Protein AF-A0A1G0YID6-F1 (afdb_monomer)

Radius of gyration: 29.6 Å; Cα contacts (8 Å, |Δi|>4): 362; chains: 1; bounding box: 101×57×77 Å

Mean predicted aligned error: 15.48 Å

Sequence (323 aa):
MRYVKKMLSDDSAQALVEFALVIPFLLLLLFALIQSLLIAQAAQLGNYAAYAAARVYAVRSGVAGLDGDAEEYAKKAAALVYAPVSKLMLNEAAALPGGVDGLLSGGFPDFVDNAAEIGEGFLTAYYIRLSSAGGGDFRVSRSGSPEQVKVELDFAYPIFLPGLAEAWSLVAGERNMKTHLQDMNVASDSAAADLASPYPYVIVKSKCTMGYEPWSGTPRQGKTVSSDAATDPSLAQHIQDIEAAKQALDAAVAAEKAAYDQWVIAQNNLAAAQAAYDADPSPANLAALNAAKDAEEAAHNNYLAKKAEREQREEEYEDLIGM

Structure (mmCIF, N/CA/C/O backbone):
data_AF-A0A1G0YID6-F1
#
_entry.id   AF-A0A1G0YID6-F1
#
loop_
_atom_site.group_PDB
_atom_site.id
_atom_site.type_symbol
_atom_site.label_atom_id
_atom_site.label_alt_id
_atom_site.label_comp_id
_atom_site.label_asym_id
_atom_site.label_entity_id
_atom_site.label_seq_id
_atom_site.pdbx_PDB_ins_code
_atom_site.Cartn_x
_atom_site.Cartn_y
_atom_site.Cartn_z
_atom_site.occupancy
_atom_site.B_iso_or_equiv
_atom_site.auth_seq_id
_atom_site.auth_comp_id
_atom_site.auth_asym_id
_atom_site.auth_atom_id
_atom_site.pdbx_PDB_model_num
ATOM 1 N N . MET A 1 1 ? 59.415 38.383 3.659 1.00 54.28 1 MET A N 1
ATOM 2 C CA . MET A 1 1 ? 58.644 37.336 2.941 1.00 54.28 1 MET A CA 1
ATOM 3 C C . MET A 1 1 ? 58.558 35.969 3.638 1.00 54.28 1 MET A C 1
ATOM 5 O O . MET A 1 1 ? 57.591 35.274 3.373 1.00 54.28 1 MET A O 1
ATOM 9 N N . ARG A 1 2 ? 59.473 35.553 4.538 1.00 54.50 2 ARG A N 1
ATOM 10 C CA . ARG A 1 2 ? 59.349 34.245 5.237 1.00 54.50 2 ARG A CA 1
ATOM 11 C C . ARG A 1 2 ? 58.255 34.181 6.319 1.00 54.50 2 ARG A C 1
ATOM 13 O O . ARG A 1 2 ? 57.673 33.123 6.499 1.00 54.50 2 ARG A O 1
ATOM 20 N N . TYR A 1 3 ? 57.930 35.293 6.982 1.00 51.62 3 TYR A N 1
ATOM 21 C CA . TYR A 1 3 ? 56.894 35.326 8.030 1.00 51.62 3 TYR A CA 1
ATOM 22 C C . TYR A 1 3 ? 55.459 35.189 7.491 1.00 51.62 3 TYR A C 1
ATOM 24 O O . TYR A 1 3 ? 54.650 34.489 8.086 1.00 51.62 3 TYR A O 1
ATOM 32 N N . VAL A 1 4 ? 55.170 35.755 6.314 1.00 54.41 4 VAL A N 1
ATOM 33 C CA . VAL A 1 4 ? 53.837 35.681 5.681 1.00 54.41 4 VAL A CA 1
ATOM 34 C C . VAL A 1 4 ? 53.473 34.244 5.282 1.00 54.41 4 VAL A C 1
ATOM 36 O O . VAL A 1 4 ? 52.326 33.838 5.404 1.00 54.41 4 VAL A O 1
ATOM 39 N N . LYS A 1 5 ? 54.460 33.433 4.874 1.00 54.03 5 LYS A N 1
ATOM 40 C CA . LYS A 1 5 ? 54.233 32.039 4.460 1.00 54.03 5 LYS A CA 1
ATOM 41 C C . LYS A 1 5 ? 53.912 31.097 5.631 1.00 54.03 5 LYS A C 1
ATOM 43 O O . LYS A 1 5 ? 53.312 30.059 5.399 1.00 54.03 5 LYS A O 1
ATOM 48 N N . LYS A 1 6 ? 54.317 31.455 6.859 1.00 56.62 6 LYS A N 1
ATOM 49 C CA . LYS A 1 6 ? 54.042 30.676 8.077 1.00 56.62 6 LYS A CA 1
ATOM 50 C C . LYS A 1 6 ? 52.672 31.021 8.676 1.00 56.62 6 LYS A C 1
ATOM 52 O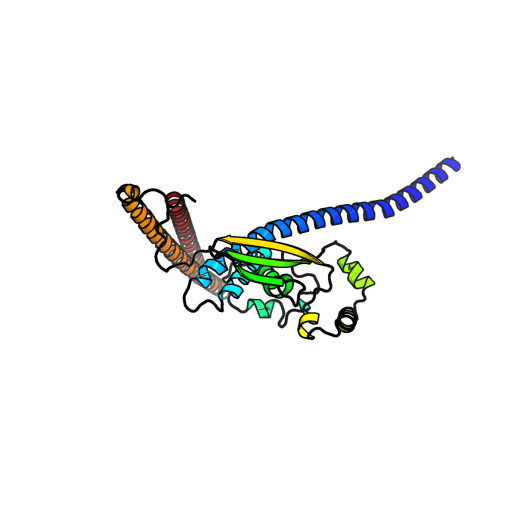 O . LYS A 1 6 ? 51.949 30.120 9.062 1.00 56.62 6 LYS A O 1
ATOM 57 N N . MET A 1 7 ? 52.272 32.297 8.643 1.00 50.62 7 MET A N 1
ATOM 58 C CA . MET A 1 7 ? 50.905 32.697 9.020 1.00 50.62 7 MET A CA 1
ATOM 59 C C . MET A 1 7 ? 49.848 32.066 8.102 1.00 50.62 7 MET A C 1
ATOM 61 O O . MET A 1 7 ? 48.881 31.499 8.588 1.00 50.62 7 MET A O 1
ATOM 65 N N . LEU A 1 8 ? 50.088 32.047 6.785 1.00 55.31 8 LEU A N 1
ATOM 66 C CA . LEU A 1 8 ? 49.172 31.403 5.834 1.00 55.31 8 LEU A CA 1
ATOM 67 C C . LEU A 1 8 ? 49.055 29.875 6.014 1.00 55.31 8 LEU A C 1
ATOM 69 O O . LEU A 1 8 ? 48.045 29.309 5.607 1.00 55.31 8 LEU A O 1
ATOM 73 N N . SER A 1 9 ? 50.059 29.191 6.587 1.00 61.84 9 SER A N 1
ATOM 74 C CA . SER A 1 9 ? 49.954 27.746 6.849 1.00 61.84 9 SER A CA 1
ATOM 75 C C . SER A 1 9 ? 49.156 27.434 8.111 1.00 61.84 9 SER A C 1
ATOM 77 O O . SER A 1 9 ? 48.428 26.443 8.126 1.00 61.84 9 SER A O 1
ATOM 79 N N . ASP A 1 10 ? 49.257 28.273 9.142 1.00 68.38 10 ASP A N 1
ATOM 80 C CA . ASP A 1 10 ? 48.575 28.041 10.420 1.00 68.38 10 ASP A CA 1
ATOM 81 C C . ASP A 1 10 ? 47.058 28.285 10.296 1.00 68.38 10 ASP A C 1
ATOM 83 O O . ASP A 1 10 ? 46.269 27.458 10.759 1.00 68.38 10 ASP A O 1
ATOM 87 N N . ASP A 1 11 ? 46.643 29.312 9.541 1.00 73.56 11 ASP A N 1
ATOM 88 C CA . ASP 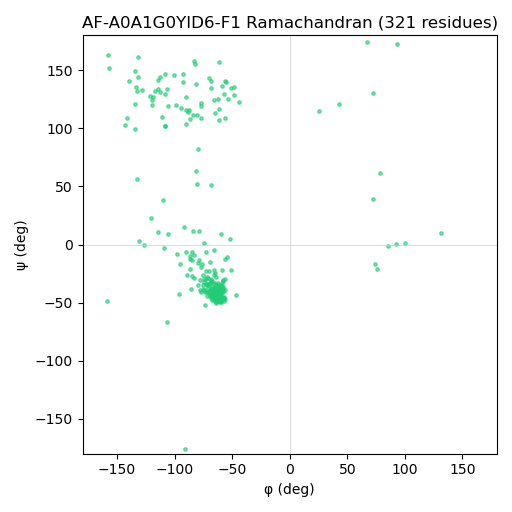A 1 11 ? 45.223 29.581 9.253 1.00 73.56 11 ASP A CA 1
ATOM 89 C C . ASP A 1 11 ? 44.563 28.425 8.480 1.00 73.56 11 ASP A C 1
ATOM 91 O O . ASP A 1 11 ? 43.403 28.082 8.712 1.00 73.56 11 ASP A O 1
ATOM 95 N N . SER A 1 12 ? 45.314 27.765 7.589 1.00 75.81 12 SER A N 1
ATOM 96 C CA . SER A 1 12 ? 44.805 26.622 6.821 1.00 75.81 12 SER A CA 1
ATOM 97 C C . SER A 1 12 ? 44.597 25.366 7.675 1.00 75.81 12 SER A C 1
ATOM 99 O O . SER A 1 12 ? 43.650 24.615 7.443 1.00 75.81 12 SER A O 1
ATOM 101 N N . ALA A 1 13 ? 45.444 25.150 8.689 1.00 79.19 13 ALA A N 1
ATOM 102 C CA . ALA A 1 13 ? 45.321 24.013 9.597 1.00 79.19 13 ALA A CA 1
ATOM 103 C C . ALA A 1 13 ? 44.149 24.200 10.569 1.00 79.19 13 ALA A C 1
ATOM 105 O O . ALA A 1 13 ? 43.384 23.263 10.794 1.00 79.19 13 ALA A O 1
ATOM 106 N N . GLN A 1 14 ? 43.967 25.417 11.093 1.00 87.31 14 GLN A N 1
ATOM 107 C CA . GLN A 1 14 ? 42.820 25.744 11.936 1.00 87.31 14 GLN A CA 1
ATOM 108 C C . GLN A 1 14 ? 41.502 25.629 11.158 1.00 87.31 14 GLN A C 1
ATOM 110 O O . GLN A 1 14 ? 40.582 24.966 11.633 1.00 87.31 14 GLN A O 1
ATOM 115 N N . ALA A 1 15 ? 41.433 26.181 9.941 1.00 84.62 15 ALA A N 1
ATOM 116 C CA . ALA A 1 15 ? 40.240 26.079 9.099 1.00 84.62 15 ALA A CA 1
ATOM 117 C C . ALA A 1 15 ? 39.867 24.619 8.787 1.00 84.62 15 ALA A C 1
ATOM 119 O O . ALA A 1 15 ? 38.687 24.275 8.751 1.00 84.62 15 ALA A O 1
ATOM 120 N N . LEU A 1 16 ? 40.860 23.740 8.608 1.00 86.44 16 LEU A N 1
ATOM 121 C CA . LEU A 1 16 ? 40.623 22.317 8.368 1.00 86.44 16 LEU A CA 1
ATOM 122 C C . LEU A 1 16 ? 40.077 21.597 9.610 1.00 86.44 16 LEU A C 1
ATOM 124 O O . LEU A 1 16 ? 39.184 20.763 9.481 1.00 86.44 16 LEU A O 1
ATOM 128 N N . VAL A 1 17 ? 40.565 21.936 10.807 1.00 86.19 17 VAL A N 1
ATOM 129 C CA . VAL A 1 17 ? 40.044 21.385 12.072 1.00 86.19 17 VAL A CA 1
ATOM 130 C C . VAL A 1 17 ? 38.627 21.887 12.351 1.00 86.19 17 VAL A C 1
ATOM 132 O O . VAL A 1 17 ? 37.760 21.093 12.713 1.00 86.19 17 VAL A O 1
ATOM 135 N N . GLU A 1 18 ? 38.364 23.178 12.139 1.00 86.38 18 GLU A N 1
ATOM 136 C CA . GLU A 1 18 ? 37.021 23.750 12.274 1.00 86.38 18 GLU A CA 1
ATOM 137 C C . GLU A 1 18 ? 36.045 23.088 11.299 1.00 86.38 18 GLU A C 1
ATOM 139 O O . GLU A 1 18 ? 34.984 22.632 11.713 1.00 86.38 18 GLU A O 1
ATOM 144 N N . PHE A 1 19 ? 36.425 22.928 10.031 1.00 88.69 19 PHE A N 1
ATOM 145 C CA . PHE A 1 19 ? 35.612 22.222 9.041 1.00 88.69 19 PHE A CA 1
ATOM 146 C C . PHE A 1 19 ? 35.348 20.764 9.447 1.00 88.69 19 PHE A C 1
ATOM 148 O O . PHE A 1 19 ? 34.206 20.303 9.384 1.00 8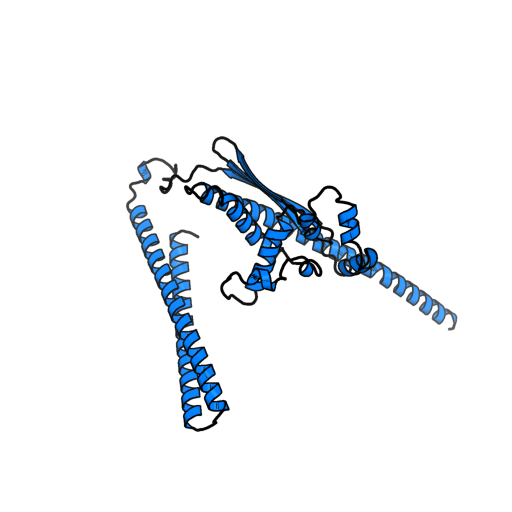8.69 19 PHE A O 1
ATOM 155 N N . ALA A 1 20 ? 36.381 20.056 9.918 1.00 88.75 20 ALA A N 1
ATOM 156 C CA . ALA A 1 20 ? 36.287 18.658 10.331 1.00 88.75 20 ALA A CA 1
ATOM 157 C C . ALA A 1 20 ? 35.391 18.437 11.562 1.00 88.75 20 ALA A C 1
ATOM 159 O O . ALA A 1 20 ? 34.835 17.353 11.704 1.00 88.75 20 ALA A O 1
ATOM 160 N N . LEU A 1 21 ? 35.229 19.435 12.438 1.00 88.88 21 LEU A N 1
ATOM 161 C CA . LEU A 1 21 ? 34.367 19.338 13.623 1.00 88.88 21 LEU A CA 1
ATOM 162 C C . LEU A 1 21 ? 32.966 19.914 13.391 1.00 88.88 21 LEU A C 1
ATOM 164 O O . LEU A 1 21 ? 31.970 19.316 13.800 1.00 88.88 21 LEU A O 1
ATOM 168 N N . VAL A 1 22 ? 32.874 21.067 12.727 1.00 92.62 22 VAL A N 1
ATOM 169 C CA . VAL A 1 22 ? 31.615 21.801 12.552 1.00 92.62 22 VAL A CA 1
ATOM 170 C C . VAL A 1 22 ? 30.688 21.076 11.583 1.00 92.62 22 VAL A C 1
ATOM 172 O O . VAL A 1 22 ? 29.494 20.978 11.858 1.00 92.62 22 VAL A O 1
ATOM 175 N N . ILE A 1 23 ? 31.205 20.526 10.479 1.00 90.12 23 ILE A N 1
ATOM 176 C CA . ILE A 1 23 ? 30.347 19.861 9.489 1.00 90.12 23 ILE A CA 1
ATOM 177 C C . ILE A 1 23 ? 29.652 18.625 10.054 1.00 90.12 23 ILE A C 1
ATOM 179 O O . ILE A 1 23 ? 28.430 18.560 9.925 1.00 90.12 23 ILE A O 1
ATOM 183 N N . PRO A 1 24 ? 30.337 17.679 10.722 1.00 86.31 24 PRO A N 1
ATOM 184 C CA . PRO A 1 24 ? 29.652 16.548 11.342 1.00 86.31 24 PRO A CA 1
ATOM 185 C C . PRO A 1 24 ? 28.598 16.975 12.366 1.00 86.31 24 PRO A C 1
ATOM 187 O O . PRO A 1 24 ? 27.522 16.385 12.408 1.00 86.31 24 PRO A O 1
ATOM 190 N N . PHE A 1 25 ? 28.864 18.025 13.152 1.00 89.06 25 PHE A N 1
ATOM 191 C CA . PHE A 1 25 ? 27.891 18.542 14.116 1.00 89.06 25 PHE A CA 1
ATOM 192 C C . PHE A 1 25 ? 26.647 19.128 13.430 1.00 89.06 25 PHE A C 1
ATOM 194 O O . PHE A 1 25 ? 25.521 18.822 13.824 1.00 89.06 25 PHE A O 1
ATOM 201 N N . LEU A 1 26 ? 26.833 19.924 12.372 1.00 91.12 26 LEU A N 1
ATOM 202 C CA . LEU A 1 26 ? 25.728 20.466 11.578 1.00 91.12 26 LEU A CA 1
ATOM 203 C C . LEU A 1 26 ? 24.930 19.360 10.874 1.00 91.12 26 LEU A C 1
ATOM 205 O O . LEU A 1 26 ? 23.702 19.421 10.850 1.00 91.12 26 LEU A O 1
ATOM 209 N N . LEU A 1 27 ? 25.604 18.333 10.348 1.00 86.94 27 LEU A N 1
ATOM 210 C CA . LEU A 1 27 ? 24.951 17.169 9.746 1.00 86.94 27 LEU A CA 1
ATOM 211 C C . LEU A 1 27 ? 24.146 16.374 10.780 1.00 86.94 27 LEU A C 1
ATOM 213 O O . LEU A 1 27 ? 23.011 15.997 10.502 1.00 86.94 27 LEU A O 1
ATOM 217 N N . LEU A 1 28 ? 24.682 16.171 11.987 1.00 87.12 28 LEU A N 1
ATOM 218 C CA . LEU A 1 28 ? 23.967 15.500 13.073 1.00 87.12 28 LEU A CA 1
ATOM 219 C C . LEU A 1 28 ? 22.707 16.275 13.474 1.00 87.12 28 LEU A C 1
ATOM 221 O O . LEU A 1 28 ? 21.645 15.672 13.627 1.00 87.12 28 LEU A O 1
ATOM 225 N N . LEU A 1 29 ? 22.798 17.604 13.589 1.00 89.75 29 LEU A N 1
ATOM 226 C CA . LEU A 1 29 ? 21.640 18.458 13.862 1.00 89.75 29 LEU A CA 1
ATOM 227 C C . LEU A 1 29 ? 20.591 18.363 12.742 1.00 89.75 29 LEU A C 1
ATOM 229 O O . LEU A 1 29 ? 19.399 18.246 13.024 1.00 89.75 29 LEU A O 1
ATOM 233 N N . LEU A 1 30 ? 21.029 18.378 11.480 1.00 89.62 30 LEU A N 1
ATOM 234 C CA . LEU A 1 30 ? 20.146 18.230 10.323 1.00 89.62 30 LEU A CA 1
ATOM 235 C C . LEU A 1 30 ? 19.430 16.873 10.333 1.00 89.62 30 LEU A C 1
ATOM 237 O O . LEU A 1 30 ? 18.213 16.825 10.160 1.00 89.62 30 LEU A O 1
ATOM 241 N N . PHE A 1 31 ? 20.148 15.778 10.588 1.00 87.31 31 PHE A N 1
ATOM 242 C CA . PHE A 1 31 ? 19.542 14.450 10.687 1.00 87.31 31 PHE A CA 1
ATOM 243 C C . PHE A 1 31 ? 18.592 14.332 11.881 1.00 87.31 31 PHE A C 1
ATOM 245 O O . PHE A 1 31 ? 17.523 13.744 11.739 1.00 87.31 31 PHE A O 1
ATOM 252 N N . ALA A 1 32 ? 18.911 14.945 13.024 1.00 87.94 32 ALA A N 1
ATOM 253 C CA . ALA A 1 32 ? 18.006 14.995 14.171 1.00 87.94 32 ALA A CA 1
ATOM 254 C C . ALA A 1 32 ? 16.701 15.754 13.854 1.00 87.94 32 ALA A C 1
ATOM 256 O O . ALA A 1 32 ? 15.619 15.325 14.266 1.00 87.94 32 ALA A O 1
ATOM 257 N N . LEU A 1 33 ? 16.779 16.848 13.087 1.00 91.88 33 LEU A N 1
ATOM 258 C CA . LEU A 1 33 ? 15.600 17.577 12.608 1.00 91.88 33 LEU A CA 1
ATOM 259 C C . LEU A 1 33 ? 14.758 16.727 11.651 1.00 91.88 33 LEU A C 1
ATOM 261 O O . LEU A 1 33 ? 13.550 16.614 11.854 1.00 91.88 33 LEU A O 1
ATOM 265 N N . ILE A 1 34 ? 15.384 16.083 10.661 1.00 88.19 34 ILE A N 1
ATOM 266 C CA . ILE A 1 34 ? 14.692 15.178 9.728 1.00 88.19 34 ILE A CA 1
ATOM 267 C C . ILE A 1 34 ? 14.008 14.040 10.497 1.00 88.19 34 ILE A C 1
ATOM 269 O O . ILE A 1 34 ? 12.822 13.788 10.299 1.00 88.19 34 ILE A O 1
ATOM 273 N N . GLN A 1 35 ? 14.711 13.410 11.439 1.00 89.31 35 GLN A N 1
ATOM 274 C CA . GLN A 1 35 ? 14.157 12.347 12.275 1.00 89.31 35 GLN A CA 1
ATOM 275 C C . GLN A 1 35 ? 12.960 12.829 13.107 1.00 89.31 35 GLN A C 1
ATOM 277 O O . GLN A 1 35 ? 11.974 12.107 13.243 1.00 89.31 35 GLN A O 1
ATOM 282 N N . SER A 1 36 ? 13.019 14.050 13.644 1.00 89.81 36 SER A N 1
ATOM 283 C CA . SER A 1 36 ? 11.911 14.632 14.410 1.00 89.81 36 SER A CA 1
ATOM 284 C C . SER A 1 36 ? 10.671 14.850 13.536 1.00 89.81 36 SER A C 1
ATOM 286 O O . SER A 1 36 ? 9.554 14.572 13.973 1.00 89.81 36 SER A O 1
ATOM 288 N N . LEU A 1 37 ? 10.857 15.294 12.287 1.00 91.38 37 LEU A N 1
ATOM 289 C CA . LEU A 1 37 ? 9.769 15.440 11.314 1.00 91.38 37 LEU A CA 1
ATOM 290 C C . LEU A 1 37 ? 9.149 14.086 10.946 1.00 91.38 37 LEU A C 1
ATOM 292 O O . LEU A 1 37 ? 7.926 13.970 10.896 1.00 91.38 37 LEU A O 1
ATOM 296 N N . LEU A 1 38 ? 9.973 13.053 10.762 1.00 89.31 38 LEU A N 1
ATOM 297 C CA . LEU A 1 38 ? 9.499 11.697 10.486 1.00 89.31 38 LEU A CA 1
ATOM 298 C C . LEU A 1 38 ? 8.696 11.107 11.658 1.00 89.31 38 LEU A C 1
ATOM 300 O O . LEU A 1 38 ? 7.641 10.513 11.447 1.00 89.31 38 LEU A O 1
ATOM 304 N N . ILE A 1 39 ? 9.130 11.332 12.904 1.00 91.56 39 ILE A N 1
ATOM 305 C CA . ILE A 1 39 ? 8.368 10.925 14.098 1.00 91.56 39 ILE A CA 1
ATOM 306 C C . ILE A 1 39 ? 7.024 11.667 14.162 1.00 91.56 39 ILE A C 1
ATOM 308 O O . ILE A 1 39 ? 5.997 11.063 14.474 1.00 91.56 39 ILE A O 1
ATOM 312 N N . ALA A 1 40 ? 7.003 12.963 13.834 1.00 93.00 40 ALA A N 1
ATOM 313 C CA . ALA A 1 40 ? 5.764 13.736 13.777 1.00 93.00 40 ALA A CA 1
ATOM 314 C C . ALA A 1 40 ? 4.806 13.214 12.689 1.00 93.00 40 ALA A C 1
ATOM 316 O O . ALA A 1 40 ? 3.606 13.092 12.940 1.00 93.00 40 ALA A O 1
ATOM 317 N N . GLN A 1 41 ? 5.327 12.844 11.515 1.00 91.94 41 GLN A N 1
ATOM 318 C CA . GLN A 1 41 ? 4.552 12.202 10.450 1.00 91.94 41 GLN A CA 1
ATOM 319 C C . GLN A 1 41 ? 3.967 10.859 10.913 1.00 91.94 41 GLN A C 1
ATOM 321 O O . GLN A 1 41 ? 2.773 10.615 10.739 1.00 91.94 41 GLN A O 1
ATOM 326 N N . ALA A 1 42 ? 4.772 10.014 11.564 1.00 92.81 42 ALA A N 1
ATOM 327 C CA . ALA A 1 42 ? 4.313 8.742 12.119 1.00 92.81 42 ALA A CA 1
ATOM 328 C C . ALA A 1 42 ? 3.213 8.933 13.178 1.00 92.81 42 ALA A C 1
ATOM 330 O O . ALA A 1 42 ? 2.266 8.150 13.229 1.00 92.81 42 ALA A O 1
ATOM 331 N N . ALA A 1 43 ? 3.285 9.996 13.986 1.00 94.38 43 ALA A N 1
ATOM 332 C CA . ALA A 1 43 ? 2.242 10.334 14.955 1.00 94.38 43 ALA A CA 1
ATOM 333 C C . ALA A 1 43 ? 0.920 10.755 14.290 1.00 94.38 43 ALA A C 1
ATOM 335 O O . ALA A 1 43 ? -0.154 10.361 14.750 1.00 94.38 43 ALA A O 1
ATOM 336 N N . GLN A 1 44 ? 0.979 11.520 13.195 1.00 94.00 44 GLN A N 1
ATOM 337 C CA . GLN A 1 44 ? -0.212 11.882 12.418 1.00 94.00 44 GLN A CA 1
ATOM 338 C C . GLN A 1 44 ? -0.857 10.650 11.774 1.00 94.00 44 GLN A C 1
ATOM 340 O O . GLN A 1 44 ? -2.062 10.439 11.932 1.00 94.00 44 GLN A O 1
ATOM 345 N N . LEU A 1 45 ? -0.047 9.805 11.127 1.00 95.12 45 LEU A N 1
ATOM 346 C CA . LEU A 1 45 ? -0.502 8.530 10.571 1.00 95.12 45 LEU A CA 1
ATOM 347 C C . LEU A 1 45 ? -1.079 7.620 11.651 1.00 95.12 45 LEU A C 1
ATOM 349 O O . LEU A 1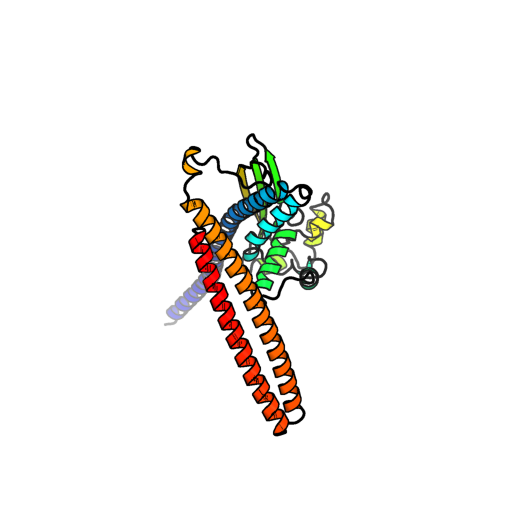 45 ? -2.097 6.983 11.416 1.00 95.12 45 LEU A O 1
ATOM 353 N N . GLY A 1 46 ? -0.503 7.614 12.851 1.00 95.50 46 GLY A N 1
ATOM 354 C CA . GLY A 1 46 ? -0.998 6.800 13.951 1.00 95.50 46 GLY A CA 1
ATOM 355 C C . GLY A 1 46 ? -2.388 7.175 14.441 1.00 95.50 46 GLY A C 1
ATOM 356 O O . GLY A 1 46 ? -3.205 6.297 14.725 1.00 95.50 46 GLY A O 1
ATOM 357 N N . ASN A 1 47 ? -2.713 8.467 14.470 1.00 94.75 47 ASN A N 1
ATOM 358 C CA . ASN A 1 47 ? -4.072 8.904 14.791 1.00 94.75 47 ASN A CA 1
ATOM 359 C C . ASN A 1 47 ? -5.074 8.435 13.724 1.00 94.75 47 ASN A C 1
ATOM 361 O O . ASN A 1 47 ? -6.165 7.971 14.066 1.00 94.75 47 ASN A O 1
ATOM 365 N N . TYR A 1 48 ? -4.691 8.497 12.446 1.00 96.19 48 TYR A N 1
ATOM 366 C CA . TYR A 1 48 ? -5.512 7.981 11.351 1.00 96.19 48 TYR A CA 1
ATOM 367 C C . TYR A 1 48 ? -5.618 6.446 11.373 1.00 96.19 48 TYR A C 1
ATOM 369 O O . TYR A 1 48 ? -6.705 5.903 11.183 1.00 96.19 48 TYR A O 1
ATOM 377 N N . ALA A 1 49 ? -4.536 5.742 11.709 1.00 96.88 49 ALA A N 1
ATOM 378 C CA . ALA A 1 49 ? -4.501 4.290 11.866 1.00 96.88 49 ALA A CA 1
ATOM 379 C C . ALA A 1 49 ? -5.433 3.826 12.992 1.00 96.88 49 ALA A C 1
ATOM 381 O O . ALA A 1 49 ? -6.200 2.881 12.807 1.00 96.88 49 ALA A O 1
ATOM 382 N N . ALA A 1 50 ? -5.431 4.523 14.134 1.00 96.56 50 ALA A N 1
ATOM 383 C CA . ALA A 1 50 ? -6.326 4.228 15.252 1.00 96.56 50 ALA A CA 1
ATOM 384 C C . ALA A 1 50 ? -7.799 4.433 14.862 1.00 96.56 50 ALA A C 1
ATOM 386 O O . ALA A 1 50 ? -8.653 3.628 15.232 1.00 96.56 50 ALA A O 1
ATOM 387 N N . TYR A 1 51 ? -8.093 5.474 14.078 1.00 95.50 51 TYR A N 1
ATOM 388 C CA . TYR A 1 51 ? -9.429 5.718 13.534 1.00 95.50 51 TYR A CA 1
ATOM 389 C C . TYR A 1 51 ? -9.869 4.631 12.538 1.00 95.50 51 TYR A C 1
ATOM 391 O O . TYR A 1 51 ? -10.970 4.092 12.664 1.00 95.50 51 TYR A O 1
ATOM 399 N N . ALA A 1 52 ? -9.009 4.262 11.584 1.00 96.06 52 ALA A N 1
ATOM 400 C CA . ALA A 1 52 ? -9.289 3.208 10.610 1.00 96.06 52 ALA A CA 1
ATOM 401 C C . ALA A 1 52 ? -9.527 1.853 11.297 1.00 96.06 52 ALA A C 1
ATOM 403 O O . ALA A 1 52 ? -10.515 1.174 11.008 1.00 96.06 52 ALA A O 1
ATOM 404 N N . ALA A 1 53 ? -8.682 1.502 12.269 1.00 95.81 53 ALA A N 1
ATOM 405 C CA . ALA A 1 53 ? -8.848 0.310 13.092 1.00 95.81 53 ALA A CA 1
ATOM 406 C C . ALA A 1 53 ? -10.171 0.327 13.869 1.00 95.81 53 ALA A C 1
ATOM 408 O O . ALA A 1 53 ? -10.898 -0.665 13.847 1.00 95.81 53 ALA A O 1
ATOM 409 N N . ALA A 1 54 ? -10.531 1.455 14.495 1.00 94.50 54 ALA A N 1
ATOM 410 C CA . ALA A 1 54 ? -11.793 1.584 15.224 1.00 94.50 54 ALA A CA 1
ATOM 411 C C . ALA A 1 54 ? -13.008 1.374 14.307 1.00 94.50 54 ALA A C 1
ATOM 413 O O . ALA A 1 54 ? -13.952 0.680 14.688 1.00 94.50 54 ALA A O 1
ATOM 414 N N . ARG A 1 55 ? -12.973 1.913 13.080 1.00 92.88 55 ARG A N 1
ATOM 415 C CA . ARG A 1 55 ? -14.029 1.703 12.077 1.00 92.88 55 ARG A CA 1
ATOM 416 C C . ARG A 1 55 ? -14.137 0.253 11.637 1.00 92.88 55 ARG A C 1
ATOM 418 O O . ARG A 1 55 ? -15.241 -0.285 11.611 1.00 92.88 55 ARG A O 1
ATOM 425 N N . VAL A 1 56 ? -13.016 -0.380 11.301 1.00 92.81 56 VAL A N 1
ATOM 426 C CA . VAL A 1 56 ? -13.010 -1.780 10.859 1.00 92.81 56 VAL A CA 1
ATOM 427 C C . VAL A 1 56 ? -13.483 -2.702 11.979 1.00 92.81 56 VAL A C 1
ATOM 429 O O . VAL A 1 56 ? -14.321 -3.568 11.727 1.00 92.81 56 VAL A O 1
ATOM 432 N N . TYR A 1 57 ? -13.038 -2.465 13.216 1.00 92.94 57 TYR A N 1
ATOM 433 C CA . TYR A 1 57 ? -13.521 -3.200 14.382 1.00 92.94 57 TYR A CA 1
ATOM 434 C C . TYR A 1 57 ? -15.032 -3.038 14.565 1.00 92.94 57 TYR A C 1
ATOM 436 O O . TYR A 1 57 ? -15.746 -4.028 14.702 1.00 92.94 57 TYR A O 1
ATOM 444 N N . ALA A 1 58 ? -15.531 -1.798 14.534 1.00 89.19 58 ALA A N 1
ATOM 445 C CA . ALA A 1 58 ? -16.953 -1.496 14.679 1.00 89.19 58 ALA A CA 1
ATOM 446 C C . ALA A 1 58 ? -17.803 -2.217 13.622 1.00 89.19 58 ALA A C 1
ATOM 448 O O . ALA A 1 58 ? -18.805 -2.841 13.951 1.00 89.19 58 ALA A O 1
ATOM 449 N N . VAL A 1 59 ? -17.385 -2.189 12.355 1.00 87.31 59 VAL A N 1
ATOM 450 C CA . VAL A 1 59 ? -18.116 -2.872 11.279 1.00 87.31 59 VAL A CA 1
ATOM 451 C C . VAL A 1 59 ? -18.072 -4.392 11.455 1.00 87.31 59 VAL A C 1
ATOM 453 O O . VAL A 1 59 ? -19.099 -5.047 11.313 1.00 87.31 59 VAL A O 1
ATOM 456 N N . ARG A 1 60 ? -16.907 -4.967 11.781 1.00 87.44 60 ARG A N 1
ATOM 457 C CA . ARG A 1 60 ? -16.726 -6.426 11.867 1.00 87.44 60 ARG A CA 1
ATOM 458 C C . ARG A 1 60 ? -17.365 -7.047 13.108 1.00 87.44 60 ARG A C 1
ATOM 460 O O . ARG A 1 60 ? -17.977 -8.099 12.981 1.00 87.44 60 ARG A O 1
ATOM 467 N N . SER A 1 61 ? -17.288 -6.379 14.258 1.00 87.38 61 SER A N 1
ATOM 468 C CA . SER A 1 61 ? -17.944 -6.818 15.503 1.00 87.38 61 SER A CA 1
ATOM 469 C C . SER A 1 61 ? -19.474 -6.714 15.453 1.00 87.38 61 SER A C 1
ATOM 471 O O . SER A 1 61 ? -20.174 -7.293 16.274 1.00 87.38 61 SER A O 1
ATOM 473 N N . GLY A 1 62 ? -20.031 -5.986 14.480 1.00 79.00 62 GLY A N 1
ATOM 474 C CA . GLY A 1 62 ? -21.469 -5.982 14.211 1.00 79.00 62 GLY A CA 1
ATOM 475 C C . GLY A 1 62 ? -21.966 -7.202 13.425 1.00 79.00 62 GLY A C 1
ATOM 476 O O . GLY A 1 62 ? -23.175 -7.418 13.344 1.00 79.00 62 GLY A O 1
ATOM 477 N N . VAL A 1 63 ? -21.071 -7.998 12.827 1.00 79.62 63 VAL A N 1
ATOM 478 C CA . VAL A 1 63 ? -21.440 -9.150 11.994 1.00 79.62 63 VAL A CA 1
ATOM 479 C C . VAL A 1 63 ? -21.431 -10.423 12.839 1.00 79.62 63 VAL A C 1
ATOM 481 O O . VAL A 1 63 ? -20.389 -10.849 13.336 1.00 79.62 63 VAL A O 1
ATOM 484 N N . ALA A 1 64 ? -22.598 -11.061 12.972 1.00 67.50 64 ALA A N 1
ATOM 485 C CA . ALA A 1 64 ? -22.753 -12.286 13.751 1.00 67.50 64 ALA A CA 1
ATOM 486 C C . ALA A 1 64 ? -21.758 -13.375 13.305 1.00 67.50 64 ALA A C 1
ATOM 488 O O . ALA A 1 64 ? -21.718 -13.751 12.135 1.00 67.50 64 ALA A O 1
ATOM 489 N N . GLY A 1 65 ? -20.976 -13.893 14.257 1.00 69.56 65 GLY A N 1
ATOM 490 C CA . GLY A 1 65 ? -19.998 -14.961 14.025 1.00 69.56 65 GLY A CA 1
ATOM 491 C C . GLY A 1 65 ? -18.575 -14.502 13.683 1.00 69.56 65 GLY A C 1
ATOM 492 O O . GLY A 1 65 ? -17.724 -15.367 13.507 1.00 69.56 65 GLY A O 1
ATOM 493 N N . LEU A 1 66 ? -18.295 -13.191 13.627 1.00 75.94 66 LEU A N 1
ATOM 494 C CA . LEU A 1 66 ? -16.957 -12.644 13.324 1.00 75.94 66 LEU A CA 1
ATOM 495 C C . LEU A 1 66 ? -16.302 -11.872 14.484 1.00 75.94 66 LEU A C 1
ATOM 497 O O . LEU A 1 66 ? -15.269 -11.230 14.291 1.00 75.94 66 LEU A O 1
ATOM 501 N N . ASP A 1 67 ? -16.857 -11.945 15.696 1.00 73.88 67 ASP A N 1
ATOM 502 C CA . ASP A 1 67 ? -16.337 -11.209 16.860 1.00 73.88 67 ASP A CA 1
ATOM 503 C C . ASP A 1 67 ? -14.881 -11.554 17.201 1.00 73.88 67 ASP A C 1
ATOM 505 O O . ASP A 1 67 ? -14.137 -10.682 17.649 1.00 73.88 67 ASP A O 1
ATOM 509 N N . GLY A 1 68 ? -14.468 -12.805 16.966 1.00 76.50 68 GLY A N 1
ATOM 510 C CA . GLY A 1 68 ? -13.093 -13.260 17.198 1.00 76.50 68 GLY A CA 1
ATOM 511 C C . GLY A 1 68 ? -12.074 -12.644 16.236 1.00 76.50 68 GLY A C 1
ATOM 512 O O . GLY A 1 68 ? -10.945 -12.376 16.637 1.00 76.50 68 GLY A O 1
ATOM 513 N N . ASP A 1 69 ? -12.488 -12.337 15.005 1.00 88.88 69 ASP A N 1
ATOM 514 C CA . ASP A 1 69 ? -11.584 -11.855 13.956 1.00 88.88 69 ASP A CA 1
ATOM 515 C C . ASP A 1 69 ? -11.557 -10.320 13.876 1.00 88.88 69 ASP A C 1
ATOM 517 O O . ASP A 1 69 ? -10.654 -9.732 13.277 1.00 88.88 69 ASP A O 1
ATOM 521 N N . ALA A 1 70 ? -12.547 -9.637 14.463 1.00 90.50 70 ALA A N 1
ATOM 522 C CA . ALA A 1 70 ? -12.705 -8.187 14.357 1.00 90.50 70 ALA A CA 1
ATOM 523 C C . ALA A 1 70 ? -11.462 -7.414 14.831 1.00 90.50 70 ALA A C 1
ATOM 525 O O . ALA A 1 70 ? -11.076 -6.423 14.206 1.00 90.50 70 ALA A O 1
ATOM 526 N N . GLU A 1 71 ? -10.818 -7.879 15.905 1.00 93.56 71 GLU A N 1
ATOM 527 C CA . GLU A 1 71 ? -9.578 -7.293 16.422 1.00 93.56 71 GLU A CA 1
ATOM 528 C C . GLU A 1 71 ? -8.409 -7.471 15.446 1.00 93.56 71 GLU A C 1
ATOM 530 O O . GLU A 1 71 ? -7.674 -6.520 15.174 1.00 93.56 71 GLU A O 1
ATOM 535 N N . GLU A 1 72 ? -8.287 -8.653 14.841 1.00 92.44 72 GLU A N 1
ATOM 536 C CA . GLU A 1 72 ? -7.250 -8.947 13.854 1.00 92.44 72 GLU A CA 1
ATOM 537 C C . GLU A 1 72 ? -7.407 -8.072 12.601 1.00 92.44 72 GLU A C 1
ATOM 539 O O . GLU A 1 72 ? -6.442 -7.459 12.138 1.00 92.44 72 GLU A O 1
ATOM 544 N N . TYR A 1 73 ? -8.629 -7.940 12.075 1.00 92.06 73 TYR A N 1
ATOM 545 C CA . TYR A 1 73 ? -8.911 -7.057 10.937 1.00 92.06 73 TYR A CA 1
ATOM 546 C C . TYR A 1 73 ? -8.659 -5.584 11.268 1.00 92.06 73 TYR A C 1
ATOM 548 O O . TYR A 1 73 ? -8.138 -4.848 10.427 1.00 92.06 73 TYR A O 1
ATOM 556 N N . ALA A 1 74 ? -8.986 -5.148 12.484 1.00 95.12 74 ALA A N 1
ATOM 557 C CA . ALA A 1 74 ? -8.687 -3.797 12.941 1.00 95.12 74 ALA A CA 1
ATOM 558 C C . ALA A 1 74 ? -7.173 -3.545 13.000 1.00 95.12 74 ALA A C 1
ATOM 560 O O . ALA A 1 74 ? -6.701 -2.506 12.532 1.00 95.12 74 ALA A O 1
ATOM 561 N N . LYS A 1 75 ? -6.397 -4.521 13.486 1.00 95.94 75 LYS A N 1
ATOM 562 C CA . LYS A 1 75 ? -4.933 -4.453 13.483 1.00 95.94 75 LYS A CA 1
ATOM 563 C C . LYS A 1 75 ? -4.359 -4.435 12.065 1.00 95.94 75 LYS A C 1
ATOM 565 O O . LYS A 1 75 ? -3.466 -3.635 11.792 1.00 95.94 75 LYS A O 1
ATOM 570 N N . LYS A 1 76 ? -4.894 -5.244 11.141 1.00 94.44 76 LYS A N 1
ATOM 571 C CA . LYS A 1 76 ? -4.516 -5.212 9.712 1.00 94.44 76 LYS A CA 1
ATOM 572 C C . LYS A 1 76 ? -4.786 -3.839 9.091 1.00 94.44 76 LYS A C 1
ATOM 574 O O . LYS A 1 76 ? -3.936 -3.318 8.378 1.00 94.44 76 LYS A O 1
ATOM 579 N N . ALA A 1 77 ? -5.920 -3.219 9.411 1.00 94.62 77 ALA A N 1
ATOM 580 C CA . ALA A 1 77 ? -6.240 -1.874 8.939 1.00 94.62 77 ALA A CA 1
ATOM 581 C C . ALA A 1 77 ? -5.252 -0.819 9.465 1.00 94.62 77 ALA A C 1
ATOM 583 O O . ALA A 1 77 ? -4.770 0.001 8.687 1.00 94.62 77 ALA A O 1
ATOM 584 N N . ALA A 1 78 ? -4.890 -0.870 10.754 1.00 96.62 78 ALA A N 1
ATOM 585 C CA . ALA A 1 78 ? -3.845 0.000 11.300 1.00 96.62 78 ALA A CA 1
ATOM 586 C C . ALA A 1 78 ? -2.492 -0.226 10.604 1.00 96.62 78 ALA A C 1
ATOM 588 O O . ALA A 1 78 ? -1.818 0.736 10.239 1.00 96.62 78 ALA A O 1
ATOM 589 N N . ALA A 1 79 ? -2.108 -1.486 10.385 1.00 95.50 79 ALA A N 1
ATOM 590 C CA . ALA A 1 79 ? -0.857 -1.834 9.718 1.00 95.50 79 ALA A CA 1
ATOM 591 C C . ALA A 1 79 ? -0.793 -1.320 8.270 1.00 95.50 79 ALA A C 1
ATOM 593 O O . ALA A 1 79 ? 0.248 -0.815 7.863 1.00 95.50 79 ALA A O 1
ATOM 594 N N . LEU A 1 80 ? -1.899 -1.372 7.518 1.00 93.69 80 LEU A N 1
ATOM 595 C CA . LEU A 1 80 ? -1.973 -0.809 6.162 1.00 93.69 80 LEU A CA 1
ATOM 596 C C . LEU A 1 80 ? -1.748 0.707 6.151 1.00 93.69 80 LEU A C 1
ATOM 598 O O . LEU A 1 80 ? -1.057 1.214 5.274 1.00 93.69 80 LEU A O 1
ATOM 602 N N . VAL A 1 81 ? -2.279 1.430 7.143 1.00 95.25 81 VAL A N 1
ATOM 603 C CA . VAL A 1 81 ? -2.051 2.880 7.269 1.00 95.25 81 VAL A CA 1
ATOM 604 C C . VAL A 1 81 ? -0.587 3.195 7.589 1.00 95.25 81 VAL A C 1
ATOM 606 O O . VAL A 1 81 ? -0.048 4.181 7.091 1.00 95.25 81 VAL A O 1
ATOM 609 N N . TYR A 1 82 ? 0.068 2.365 8.404 1.00 95.44 82 TYR A N 1
ATOM 610 C CA . TYR A 1 82 ? 1.485 2.533 8.731 1.00 95.44 82 TYR A CA 1
ATOM 611 C C . TYR A 1 82 ? 2.446 2.027 7.653 1.00 95.44 82 TYR A C 1
ATOM 613 O O . TYR A 1 82 ? 3.611 2.421 7.679 1.00 95.44 82 TYR A O 1
ATOM 621 N N . ALA A 1 83 ? 1.984 1.211 6.702 1.00 92.94 83 ALA A N 1
ATOM 622 C CA . ALA A 1 83 ? 2.833 0.588 5.689 1.00 92.94 83 ALA A CA 1
ATOM 623 C C . ALA A 1 83 ? 3.823 1.560 5.008 1.00 92.94 83 ALA A C 1
ATOM 625 O O . ALA A 1 83 ? 5.003 1.227 4.951 1.00 92.94 83 ALA A O 1
ATOM 626 N N . PRO A 1 84 ? 3.443 2.792 4.605 1.00 89.50 84 PRO A N 1
ATOM 627 C CA . PRO A 1 84 ? 4.369 3.714 3.935 1.00 89.50 84 PRO A CA 1
ATOM 628 C C . PRO A 1 84 ? 5.544 4.203 4.801 1.00 89.50 84 PRO A C 1
ATOM 630 O O . PRO A 1 84 ? 6.557 4.659 4.271 1.00 89.50 84 PRO A O 1
ATOM 633 N N . VAL A 1 85 ? 5.409 4.157 6.131 1.00 90.00 85 VAL A N 1
ATOM 634 C CA . VAL A 1 85 ? 6.443 4.600 7.089 1.00 90.00 85 VAL A CA 1
ATOM 635 C C . VAL A 1 85 ? 7.096 3.441 7.838 1.00 90.00 85 VAL A C 1
ATOM 637 O O . VAL A 1 85 ? 8.031 3.639 8.616 1.00 90.00 85 VAL A O 1
ATOM 640 N N . SER A 1 86 ? 6.628 2.222 7.597 1.00 90.44 86 SER A N 1
ATOM 641 C CA . SER A 1 86 ? 7.220 0.997 8.103 1.00 90.44 86 SER A CA 1
ATOM 642 C C . SER A 1 86 ? 8.248 0.499 7.102 1.00 90.44 86 SER A C 1
ATOM 644 O O . SER A 1 86 ? 7.895 -0.067 6.081 1.00 90.44 86 SER A O 1
ATOM 646 N N . LYS A 1 87 ? 9.531 0.696 7.395 1.00 84.19 87 LYS A N 1
ATOM 647 C CA . LYS A 1 87 ? 10.621 0.089 6.619 1.00 84.19 87 LYS A CA 1
ATOM 648 C C . LYS A 1 87 ? 11.354 -0.941 7.467 1.00 84.19 87 LYS A C 1
ATOM 650 O O . LYS A 1 87 ? 11.502 -0.736 8.683 1.00 84.19 87 LYS A O 1
ATOM 655 N N . LEU A 1 88 ? 11.800 -2.031 6.839 1.00 79.81 88 LEU A N 1
ATOM 656 C CA . LEU A 1 88 ? 12.766 -2.924 7.466 1.00 79.81 88 LEU A CA 1
ATOM 657 C C . LEU A 1 88 ? 14.106 -2.201 7.576 1.00 79.81 88 LEU A C 1
ATOM 659 O O . LEU A 1 88 ? 14.578 -1.546 6.646 1.00 79.81 88 LEU A O 1
ATOM 663 N N . MET A 1 89 ? 14.728 -2.318 8.741 1.00 75.69 89 MET A N 1
ATOM 664 C CA . MET A 1 89 ? 16.094 -1.854 8.940 1.00 75.69 89 MET A CA 1
ATOM 665 C C . MET A 1 89 ? 17.079 -2.932 8.462 1.00 75.69 89 MET A C 1
ATOM 667 O O . MET A 1 89 ? 16.734 -4.114 8.419 1.00 75.69 89 MET A O 1
ATOM 671 N N . LEU A 1 90 ? 18.322 -2.534 8.151 1.00 61.09 90 LEU A N 1
ATOM 672 C CA . LEU A 1 90 ? 19.347 -3.336 7.450 1.00 61.09 90 LEU A CA 1
ATOM 673 C C . LEU A 1 90 ? 19.670 -4.716 8.079 1.00 61.09 90 LEU A C 1
ATOM 675 O O . LEU A 1 90 ? 20.314 -5.535 7.440 1.00 61.09 90 LEU A O 1
ATOM 679 N N . ASN A 1 91 ? 19.190 -5.017 9.289 1.00 65.62 91 ASN A N 1
ATOM 680 C CA . ASN A 1 91 ? 19.369 -6.307 9.969 1.00 65.62 91 ASN A CA 1
ATOM 681 C C . ASN A 1 91 ? 18.062 -6.967 10.448 1.00 65.62 91 ASN A C 1
ATOM 683 O O . ASN A 1 91 ? 18.098 -8.051 11.024 1.00 65.62 91 ASN A O 1
ATOM 687 N N . GLU A 1 92 ? 16.904 -6.343 10.228 1.00 67.50 92 GLU A N 1
ATOM 688 C CA . GLU A 1 92 ? 15.609 -6.907 10.638 1.00 67.50 92 GLU A CA 1
ATOM 689 C C . GLU A 1 92 ? 15.071 -7.911 9.619 1.00 67.50 92 GLU A C 1
ATOM 691 O O . GLU A 1 92 ? 14.412 -8.874 9.999 1.00 67.50 92 GLU A O 1
ATOM 696 N N . ALA A 1 93 ? 15.418 -7.749 8.338 1.00 64.62 93 ALA A N 1
ATOM 697 C CA . ALA A 1 93 ? 15.042 -8.695 7.288 1.00 64.62 93 ALA A CA 1
ATOM 698 C C . ALA A 1 93 ? 15.556 -10.122 7.570 1.00 64.62 93 ALA A C 1
ATOM 700 O O . ALA A 1 93 ? 14.900 -11.100 7.220 1.00 64.62 93 ALA A O 1
ATOM 701 N N . ALA A 1 94 ? 16.698 -10.247 8.258 1.00 63.16 94 ALA A N 1
ATOM 702 C CA . ALA A 1 94 ? 17.276 -11.529 8.661 1.00 63.16 94 ALA A CA 1
ATOM 703 C C . ALA A 1 94 ? 16.563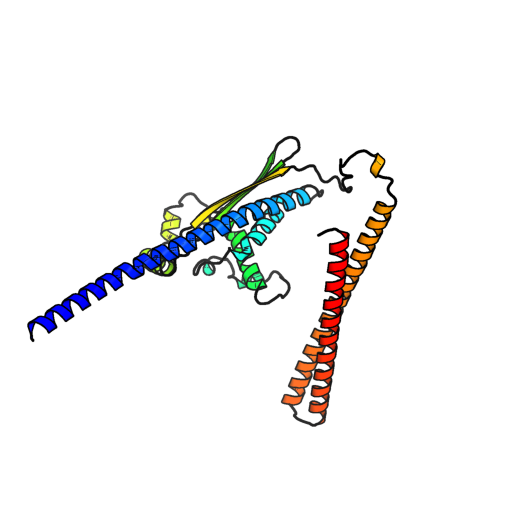 -12.182 9.863 1.00 63.16 94 ALA A C 1
ATOM 705 O O . ALA A 1 94 ? 16.753 -13.373 10.105 1.00 63.16 94 ALA A O 1
ATOM 706 N N . ALA A 1 95 ? 15.766 -11.422 10.622 1.00 60.75 95 ALA A N 1
ATOM 707 C CA . ALA A 1 95 ? 15.024 -11.920 11.781 1.00 60.75 95 ALA A CA 1
ATOM 708 C C . ALA A 1 95 ? 13.651 -12.508 11.407 1.00 60.75 95 ALA A C 1
ATOM 710 O O . ALA A 1 95 ? 13.027 -13.180 12.228 1.00 60.75 95 ALA A O 1
ATOM 711 N N . LEU A 1 96 ? 13.179 -12.286 10.175 1.00 62.28 96 LEU A N 1
ATOM 712 C CA . LEU A 1 96 ? 11.908 -12.832 9.708 1.00 62.28 96 LEU A CA 1
ATOM 713 C C . LEU A 1 96 ? 12.055 -14.327 9.357 1.00 62.28 96 LEU A C 1
ATOM 715 O O . LEU A 1 96 ? 12.866 -14.682 8.493 1.00 62.28 96 LEU A O 1
ATOM 719 N N . PRO A 1 97 ? 11.278 -15.229 9.989 1.00 54.03 97 PRO A N 1
ATOM 720 C CA . PRO A 1 97 ? 11.331 -16.655 9.689 1.00 54.03 97 PRO A CA 1
ATOM 721 C C . PRO A 1 97 ? 10.868 -16.907 8.246 1.00 54.03 97 PRO A C 1
ATOM 723 O O . PRO A 1 97 ? 9.704 -16.701 7.918 1.00 54.03 97 PRO A O 1
ATOM 726 N N . GLY A 1 98 ? 11.793 -17.353 7.389 1.00 61.50 98 GLY A N 1
ATOM 727 C CA . GLY A 1 98 ? 11.547 -17.616 5.962 1.00 61.50 98 GLY A CA 1
ATOM 728 C C . GLY A 1 98 ? 12.012 -16.515 5.002 1.00 61.50 98 GLY A C 1
ATOM 729 O O . GLY A 1 98 ? 11.849 -16.674 3.794 1.00 61.50 98 GLY A O 1
ATOM 730 N N . GLY A 1 99 ? 12.616 -15.433 5.509 1.00 59.38 99 GLY A N 1
ATOM 731 C CA . GLY A 1 99 ? 12.988 -14.272 4.697 1.00 59.38 99 GLY A CA 1
ATOM 732 C C . GLY A 1 99 ? 11.769 -13.511 4.162 1.00 59.38 99 GLY A C 1
ATOM 733 O O . GLY A 1 99 ? 10.623 -13.929 4.336 1.00 59.38 99 GLY A O 1
ATOM 734 N N . VAL A 1 100 ? 12.014 -12.377 3.504 1.00 55.78 100 VAL A N 1
ATOM 735 C CA . VAL A 1 100 ? 10.952 -11.560 2.883 1.00 55.78 100 VAL A CA 1
ATOM 736 C C . VAL A 1 100 ? 10.177 -12.381 1.835 1.00 55.78 100 VAL A C 1
ATOM 738 O O . VAL A 1 100 ? 8.950 -12.309 1.774 1.00 55.78 100 VAL A O 1
ATOM 741 N N . ASP A 1 101 ? 10.874 -13.269 1.117 1.00 54.84 101 ASP A N 1
ATOM 742 C CA . ASP A 1 101 ? 10.296 -14.168 0.108 1.00 54.84 101 ASP A CA 1
ATOM 743 C C . ASP A 1 101 ? 9.302 -15.188 0.689 1.00 54.84 101 ASP A C 1
ATOM 745 O O . ASP A 1 101 ? 8.297 -15.515 0.056 1.00 54.84 101 ASP A O 1
ATOM 749 N N . GLY A 1 102 ? 9.536 -15.682 1.911 1.00 55.34 102 GLY A N 1
ATOM 750 C CA . GLY A 1 102 ? 8.644 -16.647 2.559 1.00 55.34 102 GLY A CA 1
ATOM 751 C C . GLY A 1 102 ? 7.288 -16.048 2.940 1.00 55.34 102 GLY A C 1
ATOM 752 O O . GLY A 1 102 ? 6.266 -16.733 2.871 1.00 55.34 102 GLY A O 1
ATOM 753 N N . LEU A 1 103 ? 7.264 -14.759 3.285 1.00 54.47 103 LEU A N 1
ATOM 754 C CA . LEU A 1 103 ? 6.076 -14.036 3.745 1.00 54.47 103 LEU A CA 1
ATOM 755 C C . LEU A 1 103 ? 5.204 -13.495 2.600 1.00 54.47 103 LEU A C 1
ATOM 757 O O . LEU A 1 103 ? 3.991 -13.369 2.766 1.00 54.47 103 LEU A O 1
ATOM 761 N N . LEU A 1 104 ? 5.795 -13.219 1.434 1.00 54.62 104 LEU A N 1
ATOM 762 C CA . LEU A 1 104 ? 5.085 -12.716 0.250 1.00 54.62 104 LEU A CA 1
ATOM 763 C C . LEU A 1 104 ? 4.455 -13.825 -0.614 1.00 54.62 104 LEU A C 1
ATOM 765 O O . LEU A 1 104 ? 3.668 -13.534 -1.513 1.00 54.62 104 LEU A O 1
ATOM 769 N N . SER A 1 105 ? 4.716 -15.100 -0.307 1.00 49.09 105 SER A N 1
ATOM 770 C CA . SER A 1 105 ? 4.174 -16.259 -1.040 1.00 49.09 105 SER A CA 1
ATOM 771 C C . SER A 1 105 ? 2.643 -16.444 -0.937 1.00 49.09 105 SER A C 1
ATOM 773 O O . SER A 1 105 ? 2.075 -17.306 -1.606 1.00 49.09 105 SER A O 1
ATOM 775 N N . GLY A 1 106 ? 1.955 -15.620 -0.134 1.00 46.53 106 GLY A N 1
ATOM 776 C CA . GLY A 1 106 ? 0.520 -15.704 0.168 1.00 46.53 106 GLY A CA 1
ATOM 777 C C . GLY A 1 106 ? -0.455 -15.056 -0.827 1.00 46.53 106 GLY A C 1
ATOM 778 O O . GLY A 1 106 ? -1.631 -14.935 -0.495 1.00 46.53 106 GLY A O 1
ATOM 779 N N . GLY A 1 107 ? -0.019 -14.654 -2.025 1.00 40.38 107 GLY A N 1
ATOM 780 C CA . GLY A 1 107 ? -0.929 -14.214 -3.093 1.00 40.38 107 GLY A CA 1
ATOM 781 C C . GLY A 1 107 ? -1.464 -12.787 -2.938 1.00 40.38 107 GLY A C 1
ATOM 782 O O . GLY A 1 107 ? -2.674 -12.577 -2.863 1.00 40.38 107 GLY A O 1
ATOM 783 N N . PHE A 1 108 ? -0.571 -11.796 -2.946 1.00 42.03 108 PHE A N 1
ATOM 784 C CA . PHE A 1 108 ? -0.965 -10.430 -3.302 1.00 42.03 108 PHE A CA 1
ATOM 785 C C . PHE A 1 108 ? -1.023 -10.297 -4.838 1.00 42.03 108 PHE A C 1
ATOM 787 O O . PHE A 1 108 ? -0.146 -10.837 -5.510 1.00 42.03 108 PHE A O 1
ATOM 794 N N . PRO A 1 109 ? -2.037 -9.627 -5.417 1.00 41.03 109 PRO A N 1
ATOM 795 C CA . PRO A 1 109 ? -2.102 -9.398 -6.858 1.00 41.03 109 PRO A CA 1
ATOM 796 C C . PRO A 1 109 ? -1.004 -8.429 -7.332 1.00 41.03 109 PRO A C 1
ATOM 798 O O . PRO A 1 109 ? -0.724 -7.434 -6.664 1.00 41.03 109 PRO A O 1
ATOM 801 N N . ASP A 1 110 ? -0.423 -8.718 -8.498 1.00 44.03 110 ASP A N 1
ATOM 802 C CA . ASP A 1 110 ? 0.653 -7.972 -9.167 1.00 44.03 110 ASP A CA 1
ATOM 803 C C . ASP A 1 110 ? 0.319 -6.477 -9.414 1.00 44.03 110 ASP A C 1
ATOM 805 O O . ASP A 1 110 ? -0.466 -6.137 -10.296 1.00 44.03 110 ASP A O 1
ATOM 809 N N . PHE A 1 111 ? 0.968 -5.570 -8.668 1.00 36.94 111 PHE A N 1
ATOM 810 C CA . PHE A 1 111 ? 1.029 -4.102 -8.878 1.00 36.94 111 PHE A CA 1
ATOM 811 C C . PHE A 1 111 ? 2.507 -3.635 -8.760 1.00 36.94 111 PHE A C 1
ATOM 813 O O . PHE A 1 111 ? 2.898 -2.845 -7.894 1.00 36.94 111 PHE A O 1
ATOM 820 N N . VAL A 1 112 ? 3.357 -4.244 -9.591 1.00 45.56 112 VAL A N 1
ATOM 821 C CA . VAL A 1 112 ? 4.721 -4.730 -9.281 1.00 45.56 112 VAL A CA 1
ATOM 822 C C . VAL A 1 112 ? 5.846 -3.687 -9.303 1.00 45.56 112 VAL A C 1
ATOM 824 O O . VAL A 1 112 ? 6.782 -3.816 -10.068 1.00 45.56 112 VAL A O 1
ATOM 827 N N . ASP A 1 113 ? 5.788 -2.688 -8.426 1.00 47.78 113 ASP A N 1
ATOM 828 C CA . ASP A 1 113 ? 7.006 -2.097 -7.825 1.00 47.78 113 ASP A CA 1
ATOM 829 C C . ASP A 1 113 ? 6.632 -1.384 -6.515 1.00 47.78 113 ASP A C 1
ATOM 831 O O . ASP A 1 113 ? 7.162 -1.686 -5.448 1.00 47.78 113 ASP A O 1
ATOM 835 N N . ASN A 1 114 ? 5.582 -0.554 -6.544 1.00 53.62 114 ASN A N 1
ATOM 836 C CA . ASN A 1 114 ? 5.058 0.107 -5.340 1.00 53.62 114 ASN A CA 1
ATOM 837 C C . ASN A 1 114 ? 4.331 -0.866 -4.390 1.00 53.62 114 ASN A C 1
ATOM 839 O O . ASN A 1 114 ? 4.292 -0.641 -3.180 1.00 53.62 114 ASN A O 1
ATOM 843 N N . ALA A 1 115 ? 3.755 -1.958 -4.909 1.00 58.97 115 ALA A N 1
ATOM 844 C CA . ALA A 1 115 ? 3.088 -2.961 -4.077 1.00 58.97 115 ALA A CA 1
ATOM 845 C C . ALA A 1 115 ? 4.070 -3.790 -3.241 1.00 58.97 115 ALA A C 1
ATOM 847 O O . ALA A 1 115 ? 3.703 -4.229 -2.154 1.00 58.97 115 ALA A O 1
ATOM 848 N N . ALA A 1 116 ? 5.309 -3.975 -3.710 1.00 64.81 116 ALA A N 1
ATOM 849 C CA . ALA A 1 116 ? 6.340 -4.661 -2.939 1.00 64.81 116 ALA A CA 1
ATOM 850 C C . ALA A 1 116 ? 6.742 -3.827 -1.714 1.00 64.81 116 ALA A C 1
ATOM 852 O O . ALA A 1 116 ? 6.757 -4.352 -0.602 1.00 64.81 116 ALA A O 1
ATOM 853 N N . GLU A 1 117 ? 6.948 -2.516 -1.891 1.00 68.38 117 GLU A N 1
ATOM 854 C CA . GLU A 1 117 ? 7.251 -1.598 -0.783 1.00 68.38 117 GLU A CA 1
ATOM 855 C C . GLU A 1 117 ? 6.093 -1.502 0.222 1.00 68.38 117 GLU A C 1
ATOM 857 O O . GLU A 1 117 ? 6.305 -1.557 1.435 1.00 68.38 117 GLU A O 1
ATOM 862 N N . ILE A 1 118 ? 4.850 -1.410 -0.265 1.00 76.94 118 ILE A N 1
ATOM 863 C CA . ILE A 1 118 ? 3.661 -1.389 0.599 1.00 76.94 118 ILE A CA 1
ATOM 864 C C . ILE A 1 118 ? 3.472 -2.739 1.302 1.00 76.94 118 ILE A C 1
ATOM 866 O O . ILE A 1 118 ? 3.110 -2.767 2.477 1.00 76.94 118 ILE A O 1
ATOM 870 N N . GLY A 1 119 ? 3.723 -3.854 0.614 1.00 80.44 119 GLY A N 1
ATOM 871 C CA . GLY A 1 119 ? 3.637 -5.202 1.171 1.00 80.44 119 GLY A CA 1
ATOM 872 C C . GLY A 1 119 ? 4.658 -5.420 2.285 1.00 80.44 119 GLY A C 1
ATOM 873 O O . GLY A 1 119 ? 4.286 -5.802 3.395 1.00 80.44 119 GLY A O 1
ATOM 874 N N . GLU A 1 120 ? 5.927 -5.099 2.033 1.00 84.00 120 GLU A N 1
ATOM 875 C CA . GLU A 1 120 ? 6.986 -5.142 3.045 1.00 84.00 120 GLU A CA 1
ATOM 876 C C . GLU A 1 120 ? 6.649 -4.238 4.236 1.00 84.00 120 GLU A C 1
ATOM 878 O O . GLU A 1 120 ? 6.745 -4.657 5.397 1.00 84.00 120 GLU A O 1
ATOM 883 N N . GLY A 1 121 ? 6.193 -3.015 3.959 1.00 88.81 121 GLY A N 1
ATOM 884 C CA . GLY A 1 121 ? 5.825 -2.069 4.997 1.00 88.81 121 GLY A CA 1
ATOM 885 C C . GLY A 1 121 ? 4.640 -2.537 5.832 1.00 88.81 121 GLY A C 1
ATOM 886 O O . GLY A 1 121 ? 4.679 -2.443 7.059 1.00 88.81 121 GLY A O 1
ATOM 887 N N . PHE A 1 122 ? 3.624 -3.131 5.208 1.00 91.31 122 PHE A N 1
ATOM 888 C CA . PHE A 1 122 ? 2.487 -3.728 5.902 1.00 91.31 122 PHE A CA 1
ATOM 889 C C . PHE A 1 122 ? 2.927 -4.861 6.834 1.00 91.31 122 PHE A C 1
ATOM 891 O O . PHE A 1 122 ? 2.556 -4.875 8.010 1.00 91.31 122 PHE A O 1
ATOM 898 N N . LEU A 1 123 ? 3.739 -5.794 6.334 1.00 89.12 123 LEU A N 1
ATOM 899 C CA . LEU A 1 123 ? 4.221 -6.929 7.121 1.00 89.12 123 LEU A CA 1
ATOM 900 C C . LEU A 1 123 ? 5.074 -6.458 8.300 1.00 89.12 123 LEU A C 1
ATOM 902 O O . LEU A 1 123 ? 4.879 -6.908 9.432 1.00 89.12 123 LEU A O 1
ATOM 906 N N . THR A 1 124 ? 5.954 -5.490 8.055 1.00 89.44 124 THR A N 1
ATOM 907 C CA . THR A 1 124 ? 6.772 -4.848 9.086 1.00 89.44 124 THR A CA 1
ATOM 908 C C . THR A 1 124 ? 5.894 -4.169 10.130 1.00 89.44 124 THR A C 1
ATOM 910 O O . THR A 1 124 ? 6.075 -4.386 11.330 1.00 89.44 124 THR A O 1
ATOM 913 N N . ALA A 1 125 ? 4.902 -3.385 9.703 1.00 92.25 125 ALA A N 1
ATOM 914 C CA . ALA A 1 125 ? 3.955 -2.735 10.599 1.00 92.25 125 ALA A CA 1
ATOM 915 C C . ALA A 1 125 ? 3.223 -3.761 11.477 1.00 92.25 125 ALA A C 1
ATOM 917 O O . ALA A 1 125 ? 3.166 -3.612 12.696 1.00 92.25 125 ALA A O 1
ATOM 918 N N . TYR A 1 126 ? 2.692 -4.817 10.862 1.00 92.69 126 TYR A N 1
ATOM 919 C CA . TYR A 1 126 ? 1.819 -5.788 11.513 1.00 92.69 126 TYR A CA 1
ATOM 920 C C . TYR A 1 126 ? 2.561 -6.730 12.473 1.00 92.69 126 TYR A C 1
ATOM 922 O O . TYR A 1 126 ? 2.156 -6.876 13.633 1.00 92.69 126 TYR A O 1
ATOM 930 N N . TYR A 1 127 ? 3.635 -7.366 11.992 1.00 88.12 127 TYR A N 1
ATOM 931 C CA . TYR A 1 127 ? 4.349 -8.423 12.715 1.00 88.12 127 TYR A CA 1
ATOM 932 C C . TYR A 1 127 ? 5.456 -7.897 13.619 1.00 88.12 127 TYR A C 1
ATOM 934 O O . TYR A 1 127 ? 5.768 -8.546 14.611 1.00 88.12 127 TYR A O 1
ATOM 942 N N . ILE A 1 128 ? 6.029 -6.732 13.315 1.00 88.12 128 ILE A N 1
ATOM 943 C CA . ILE A 1 128 ? 7.115 -6.157 14.112 1.00 88.12 128 ILE A CA 1
ATOM 944 C C . ILE A 1 128 ? 6.556 -4.981 14.910 1.00 88.12 128 ILE A C 1
ATOM 946 O O . ILE A 1 128 ? 6.402 -5.071 16.124 1.00 88.12 128 ILE A O 1
ATOM 950 N N . ARG A 1 129 ? 6.158 -3.902 14.234 1.00 91.75 129 ARG A N 1
ATOM 951 C CA . ARG A 1 129 ? 5.986 -2.578 14.861 1.00 91.75 129 ARG A CA 1
ATOM 952 C C . ARG A 1 129 ? 4.739 -2.418 15.731 1.00 91.75 129 ARG A C 1
ATOM 954 O O . ARG A 1 129 ? 4.760 -1.581 16.626 1.00 91.75 129 ARG A O 1
ATOM 961 N N . LEU A 1 130 ? 3.677 -3.181 15.465 1.00 93.69 130 LEU A N 1
ATOM 962 C CA . LEU A 1 130 ? 2.429 -3.236 16.247 1.00 93.69 130 LEU A CA 1
ATOM 963 C C . LEU A 1 130 ? 2.321 -4.518 17.088 1.00 93.69 130 LEU A C 1
ATOM 965 O O . LEU A 1 130 ? 1.247 -4.848 17.602 1.00 93.69 130 LEU A O 1
ATOM 969 N N . SER A 1 131 ? 3.390 -5.310 17.166 1.00 90.31 131 SER A N 1
ATOM 970 C CA . SER A 1 131 ? 3.438 -6.499 18.013 1.00 90.31 131 SER A CA 1
ATOM 971 C C . SER A 1 131 ? 4.193 -6.194 19.301 1.00 90.31 131 SER A C 1
ATOM 973 O O . SER A 1 131 ? 5.184 -5.465 19.283 1.00 90.31 131 SER A O 1
ATOM 975 N N . SER A 1 132 ? 3.773 -6.824 20.397 1.00 86.81 132 SER A N 1
ATOM 976 C CA . SER A 1 132 ? 4.514 -6.798 21.662 1.00 86.81 132 SER A CA 1
ATOM 977 C C . SER A 1 132 ? 5.936 -7.336 21.515 1.00 86.81 132 SER A C 1
ATOM 979 O O . SER A 1 132 ? 6.846 -6.847 22.179 1.00 86.81 132 SER A O 1
ATOM 981 N N . ALA A 1 133 ? 6.148 -8.286 20.600 1.00 80.75 133 ALA A N 1
ATOM 982 C CA . ALA A 1 133 ? 7.463 -8.836 20.291 1.00 80.75 133 ALA A CA 1
ATOM 983 C C . ALA A 1 133 ? 8.418 -7.792 19.681 1.00 80.75 133 ALA A C 1
ATOM 985 O O . ALA A 1 133 ? 9.590 -7.750 20.039 1.00 80.75 133 ALA A O 1
ATOM 986 N N . GLY A 1 134 ? 7.922 -6.903 18.816 1.00 80.31 134 GLY A N 1
ATOM 987 C CA . GLY A 1 134 ? 8.714 -5.819 18.226 1.00 80.31 134 GLY A CA 1
ATOM 988 C C . GLY A 1 134 ? 8.666 -4.501 19.006 1.00 80.31 134 GLY A C 1
ATOM 989 O O . GLY A 1 134 ? 9.049 -3.464 18.466 1.00 80.31 134 GLY A O 1
ATOM 990 N N . GLY A 1 135 ? 8.197 -4.526 20.259 1.00 83.81 135 GLY A N 1
ATOM 991 C CA . GLY A 1 135 ? 8.136 -3.366 21.156 1.00 83.81 135 GLY A CA 1
ATOM 992 C C . GLY A 1 135 ? 6.891 -2.488 21.004 1.00 83.81 135 GLY A C 1
ATOM 993 O O . GLY A 1 135 ? 6.753 -1.515 21.741 1.00 83.81 135 GLY A O 1
ATOM 994 N N . GLY A 1 136 ? 5.990 -2.813 20.077 1.00 92.50 136 GLY A N 1
ATOM 995 C CA . GLY A 1 136 ? 4.705 -2.140 19.930 1.00 92.50 136 GLY A CA 1
ATOM 996 C C . GLY A 1 136 ? 3.586 -2.788 20.737 1.00 92.50 136 GLY A C 1
ATOM 997 O O . GLY A 1 136 ? 3.790 -3.746 21.474 1.00 92.50 136 GLY A O 1
ATOM 998 N N . ASP A 1 137 ? 2.370 -2.286 20.581 1.00 95.06 137 ASP A N 1
ATOM 999 C CA . ASP A 1 137 ? 1.173 -2.910 21.132 1.00 95.06 137 ASP A CA 1
ATOM 1000 C C . ASP A 1 137 ? -0.074 -2.468 20.361 1.00 95.06 137 ASP A C 1
ATOM 1002 O O . ASP A 1 137 ? -0.133 -1.371 19.796 1.00 95.06 137 ASP A O 1
ATOM 1006 N N . PHE A 1 138 ? -1.085 -3.326 20.349 1.00 96.31 138 PHE A N 1
ATOM 1007 C CA . PHE A 1 138 ? -2.381 -3.056 19.746 1.00 96.31 138 PHE A CA 1
ATOM 1008 C C . PHE A 1 138 ? -3.456 -3.513 20.720 1.00 96.31 138 PHE A C 1
ATOM 1010 O O . PHE A 1 138 ? -3.504 -4.687 21.081 1.00 96.31 138 PHE A O 1
ATOM 1017 N N . ARG A 1 139 ? -4.319 -2.589 21.146 1.00 96.31 139 ARG A N 1
ATOM 1018 C CA . ARG A 1 139 ? -5.398 -2.899 22.085 1.00 96.31 139 ARG A CA 1
ATOM 1019 C C . ARG A 1 139 ? -6.708 -2.317 21.602 1.00 96.31 139 ARG A C 1
ATOM 1021 O O . ARG A 1 139 ? -6.797 -1.124 21.303 1.00 96.31 139 ARG A O 1
ATOM 1028 N N . VAL A 1 140 ? -7.747 -3.143 21.622 1.00 94.94 140 VAL A N 1
ATOM 1029 C CA . VAL A 1 140 ? -9.128 -2.696 21.444 1.00 94.94 140 VAL A CA 1
ATOM 1030 C C . VAL A 1 140 ? -9.890 -2.936 22.735 1.00 94.94 140 VAL A C 1
ATOM 1032 O O . VAL A 1 140 ? -9.814 -3.997 23.346 1.00 94.94 140 VAL A O 1
ATOM 1035 N N . SER A 1 141 ? -10.643 -1.934 23.169 1.00 94.25 141 SER A N 1
ATOM 1036 C CA . SER A 1 141 ? -11.534 -2.046 24.318 1.00 94.25 141 SER A CA 1
ATOM 1037 C C . SER A 1 141 ? -12.889 -1.437 23.992 1.00 94.25 141 SER A C 1
ATOM 1039 O O . SER A 1 141 ? -12.998 -0.500 23.200 1.00 94.25 141 SER A O 1
ATOM 1041 N N . ARG A 1 142 ? -13.936 -1.986 24.606 1.00 90.50 142 ARG A N 1
ATOM 1042 C CA . ARG A 1 142 ? -15.304 -1.478 24.503 1.00 90.50 142 ARG A CA 1
ATOM 1043 C C . ARG A 1 142 ? -15.740 -0.940 25.856 1.00 90.50 142 ARG A C 1
ATOM 1045 O O . ARG A 1 142 ? -15.539 -1.598 26.875 1.00 90.50 142 ARG A O 1
ATOM 1052 N N . SER A 1 143 ? -16.292 0.267 25.887 1.00 86.38 143 SER A N 1
ATOM 1053 C CA . SER A 1 143 ? -16.779 0.878 27.132 1.00 86.38 143 SER A CA 1
ATOM 1054 C C . SER A 1 143 ? -17.821 1.963 26.871 1.00 86.38 143 SER A C 1
ATOM 1056 O O . SER A 1 143 ? -17.915 2.469 25.760 1.00 86.38 143 SER A O 1
ATOM 1058 N N . GLY A 1 144 ? -18.580 2.349 27.900 1.00 79.56 144 GLY A N 1
ATOM 1059 C CA . GLY A 1 144 ? -19.531 3.465 27.833 1.00 79.56 144 GLY A CA 1
ATOM 1060 C C . GLY A 1 144 ? -20.972 3.079 27.476 1.00 79.56 144 GLY A C 1
ATOM 1061 O O . GLY A 1 144 ? -21.273 1.926 27.180 1.00 79.56 144 GLY A O 1
ATOM 1062 N N . SER A 1 145 ? -21.865 4.071 27.562 1.00 73.00 145 SER A N 1
ATOM 1063 C CA . SER A 1 145 ? -23.258 4.022 27.096 1.00 73.00 145 SER A CA 1
ATOM 1064 C C . SER A 1 145 ? -23.615 5.388 26.477 1.00 73.00 145 SER A C 1
ATOM 1066 O O . SER A 1 145 ? -23.678 6.369 27.224 1.00 73.00 145 SER A O 1
ATOM 1068 N N . PRO A 1 146 ? -23.783 5.505 25.141 1.00 78.69 146 PRO A N 1
ATOM 1069 C CA . PRO A 1 146 ? -23.710 4.431 24.141 1.00 78.69 146 PRO A CA 1
ATOM 1070 C C . PRO A 1 146 ? -22.328 3.762 24.091 1.00 78.69 146 PRO A C 1
ATOM 1072 O O . PRO A 1 146 ? -21.344 4.349 24.545 1.00 78.69 146 PRO A O 1
ATOM 1075 N N . GLU A 1 147 ? -22.279 2.522 23.596 1.00 82.62 147 GLU A N 1
ATOM 1076 C CA . GLU A 1 147 ? -21.047 1.731 23.488 1.00 82.62 147 GLU A CA 1
ATOM 1077 C C . GLU A 1 147 ? -19.992 2.513 22.687 1.00 82.62 147 GLU A C 1
ATOM 1079 O O . GLU A 1 147 ? -20.296 3.214 21.727 1.00 82.62 147 GLU A O 1
ATOM 1084 N N . GLN A 1 148 ? -18.733 2.471 23.104 1.00 87.62 148 GLN A N 1
ATOM 1085 C CA . GLN A 1 148 ? -17.639 3.146 22.413 1.00 87.62 148 GLN A CA 1
ATOM 1086 C C . GLN A 1 148 ? -16.522 2.148 22.169 1.00 87.62 148 GLN A C 1
ATOM 1088 O O . GLN A 1 148 ? -16.112 1.428 23.083 1.00 87.62 148 GLN A O 1
ATOM 1093 N N . VAL A 1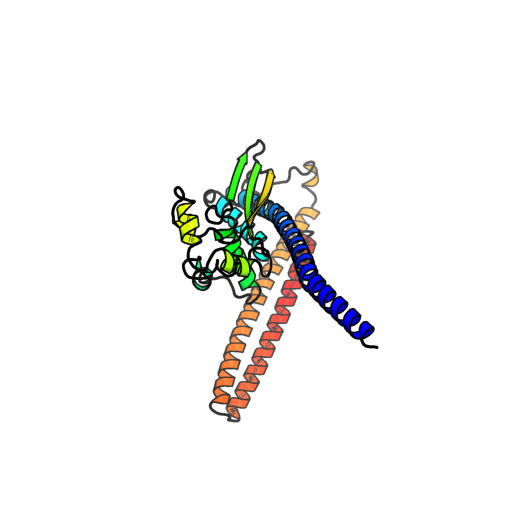 149 ? -16.013 2.136 20.940 1.00 92.00 149 VAL A N 1
ATOM 1094 C CA . VAL A 1 149 ? -14.821 1.375 20.567 1.00 92.00 149 VAL A CA 1
ATOM 1095 C C . VAL A 1 149 ? -13.619 2.281 20.790 1.00 92.00 149 VAL A C 1
ATOM 1097 O O . VAL A 1 149 ? -13.484 3.323 20.146 1.00 92.00 149 VAL A O 1
ATOM 1100 N N . LYS A 1 150 ? -12.755 1.890 21.724 1.00 94.56 150 LYS A N 1
ATOM 1101 C CA . LYS A 1 150 ? -11.489 2.554 22.014 1.00 94.56 150 LYS A CA 1
ATOM 1102 C C . LYS A 1 150 ? -10.350 1.698 21.471 1.00 94.56 150 LYS A C 1
ATOM 1104 O O . LYS A 1 150 ? -10.162 0.570 21.922 1.00 94.56 150 LYS A O 1
ATOM 1109 N N . VAL A 1 151 ? -9.586 2.256 20.540 1.00 96.44 151 VAL A N 1
ATOM 1110 C CA . VAL A 1 151 ? -8.370 1.649 19.989 1.00 96.44 151 VAL A CA 1
ATOM 1111 C C . VAL A 1 151 ? -7.159 2.415 20.502 1.00 96.44 151 VAL A C 1
ATOM 1113 O O . VAL A 1 151 ? -7.121 3.644 20.414 1.00 96.44 151 VAL A O 1
ATOM 1116 N N . GLU A 1 152 ? -6.180 1.688 21.031 1.00 97.19 152 GLU A N 1
ATOM 1117 C CA . GLU A 1 152 ? -4.880 2.204 21.456 1.00 97.19 152 GLU A CA 1
ATOM 1118 C C . GLU A 1 152 ? -3.775 1.477 20.685 1.00 97.19 152 GLU A C 1
ATOM 1120 O O . GLU A 1 152 ? -3.746 0.246 20.634 1.00 97.19 152 GLU A O 1
ATOM 1125 N N . LEU A 1 153 ? -2.894 2.260 20.066 1.00 97.19 153 LEU A N 1
ATOM 1126 C CA . LEU A 1 153 ? -1.770 1.799 19.263 1.00 97.19 153 LEU A CA 1
ATOM 1127 C C . LEU A 1 153 ? -0.482 2.322 19.889 1.00 97.19 153 LEU A C 1
ATOM 1129 O O . LEU A 1 153 ? -0.319 3.536 20.027 1.00 97.19 153 LEU A O 1
ATOM 1133 N N . ASP A 1 154 ? 0.436 1.418 20.198 1.00 97.06 154 ASP A N 1
ATOM 1134 C CA . ASP A 1 154 ? 1.817 1.740 20.528 1.00 97.06 154 ASP A CA 1
ATOM 1135 C C . ASP A 1 154 ? 2.666 1.268 19.338 1.00 97.06 154 ASP A C 1
ATOM 1137 O O . ASP A 1 154 ? 2.889 0.076 19.152 1.00 97.06 154 ASP A O 1
ATOM 1141 N N . PHE A 1 155 ? 3.089 2.190 18.472 1.00 95.81 155 PHE A N 1
ATOM 1142 C CA . PHE A 1 155 ? 3.863 1.860 17.274 1.00 95.81 155 PHE A CA 1
ATOM 1143 C C . PHE A 1 155 ? 5.358 2.098 17.516 1.00 95.81 155 PHE A C 1
ATOM 1145 O O . PHE A 1 155 ? 5.772 3.226 17.799 1.00 95.81 155 PHE A O 1
ATOM 1152 N N . ALA A 1 156 ? 6.181 1.055 17.393 1.00 94.12 156 ALA A N 1
ATOM 1153 C CA . ALA A 1 156 ? 7.624 1.134 17.638 1.00 94.12 156 ALA A CA 1
ATOM 1154 C C . ALA A 1 156 ? 8.391 1.740 16.446 1.00 94.12 156 ALA A C 1
ATOM 1156 O O . ALA A 1 156 ? 8.942 1.020 15.622 1.00 94.12 156 ALA A O 1
ATOM 1157 N N . TYR A 1 157 ? 8.442 3.069 16.333 1.00 92.06 157 TYR A N 1
ATOM 1158 C CA . TYR A 1 157 ? 9.078 3.760 15.205 1.00 92.06 157 TYR A CA 1
ATOM 1159 C C . TYR A 1 157 ? 10.617 3.759 15.320 1.00 92.06 157 TYR A C 1
ATOM 1161 O O . TYR A 1 157 ? 11.144 4.331 16.281 1.00 92.06 157 TYR A O 1
ATOM 1169 N N . PRO A 1 158 ? 11.364 3.173 14.363 1.00 89.19 158 PRO A N 1
ATOM 1170 C CA . PRO A 1 158 ? 12.822 3.125 14.428 1.00 89.19 158 PRO A CA 1
ATOM 1171 C C . PRO A 1 158 ? 13.452 4.513 14.224 1.00 89.19 158 PRO A C 1
ATOM 1173 O O . PRO A 1 158 ? 12.994 5.329 13.420 1.00 89.19 158 PRO A O 1
ATOM 1176 N N . ILE A 1 159 ? 14.540 4.788 14.941 1.00 85.81 159 ILE A N 1
ATOM 1177 C CA . ILE A 1 159 ? 15.341 5.998 14.752 1.00 85.81 159 ILE A CA 1
ATOM 1178 C C . ILE A 1 159 ? 16.386 5.743 13.666 1.00 85.81 159 ILE A C 1
ATOM 1180 O O . ILE A 1 159 ? 17.291 4.929 13.849 1.00 85.81 159 ILE A O 1
ATOM 1184 N N . PHE A 1 160 ? 16.286 6.465 12.546 1.00 79.75 160 PHE A N 1
ATOM 1185 C CA . PHE A 1 160 ? 17.229 6.371 11.439 1.00 79.75 160 PHE A CA 1
ATOM 1186 C C . PHE A 1 160 ? 18.102 7.624 11.373 1.00 79.75 160 PHE A C 1
ATOM 1188 O O . PHE A 1 160 ? 17.703 8.677 10.881 1.00 79.75 160 PHE A O 1
ATOM 1195 N N . LEU A 1 161 ? 19.334 7.495 11.860 1.00 74.19 161 LEU A N 1
ATOM 1196 C CA . LEU A 1 161 ? 20.372 8.502 11.679 1.00 74.19 161 LEU A CA 1
ATOM 1197 C C . LEU A 1 161 ? 21.430 7.909 10.731 1.00 74.19 161 LEU A C 1
ATOM 1199 O O . LEU A 1 161 ? 22.119 6.961 11.125 1.00 74.19 161 LEU A O 1
ATOM 1203 N N . PRO A 1 162 ? 21.545 8.406 9.481 1.00 65.25 162 PRO A N 1
ATOM 1204 C CA . PRO A 1 162 ? 22.551 7.942 8.526 1.00 65.25 162 PRO A CA 1
ATOM 1205 C C . PRO A 1 162 ? 23.958 7.943 9.138 1.00 65.25 162 PRO A C 1
ATOM 1207 O O . PRO A 1 162 ? 24.334 8.883 9.837 1.00 65.25 162 PRO A O 1
ATOM 1210 N N . GLY A 1 163 ? 24.720 6.868 8.921 1.00 63.62 163 GLY A N 1
ATOM 1211 C CA . GLY A 1 163 ? 26.050 6.658 9.514 1.00 63.62 163 GLY A CA 1
ATOM 1212 C C . GLY A 1 163 ? 26.038 6.246 10.992 1.00 63.62 163 GLY A C 1
ATOM 1213 O O . GLY A 1 163 ? 26.977 5.607 11.462 1.00 63.62 163 GLY A O 1
ATOM 1214 N N . LEU A 1 164 ? 24.956 6.518 11.726 1.00 66.31 164 LEU A N 1
ATOM 1215 C CA . LEU A 1 164 ? 24.798 6.071 13.108 1.00 66.31 164 LEU A CA 1
ATOM 1216 C C . LEU A 1 164 ? 24.404 4.597 13.177 1.00 66.31 164 LEU A C 1
ATOM 1218 O O . LEU A 1 164 ? 24.834 3.926 14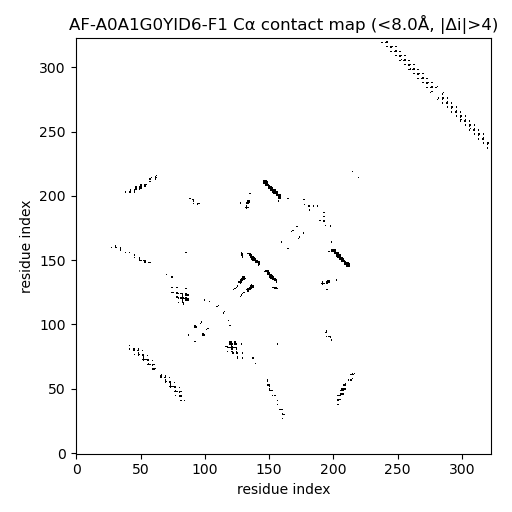.096 1.00 66.31 164 LEU A O 1
ATOM 1222 N N . ALA A 1 165 ? 23.673 4.065 12.192 1.00 58.59 165 ALA A N 1
ATOM 1223 C CA . ALA A 1 165 ? 23.402 2.626 12.089 1.00 58.59 165 ALA A CA 1
ATOM 1224 C C . ALA A 1 165 ? 24.695 1.798 11.933 1.00 58.59 165 ALA A C 1
ATOM 1226 O O . ALA A 1 165 ? 24.880 0.797 12.623 1.00 58.59 165 ALA A O 1
ATOM 1227 N N . GLU A 1 166 ? 25.617 2.258 11.083 1.00 60.62 166 GLU A N 1
ATOM 1228 C CA . GLU A 1 166 ? 26.940 1.649 10.885 1.00 60.62 166 GLU A CA 1
ATOM 1229 C C . GLU A 1 166 ? 27.828 1.849 12.120 1.00 60.62 166 GLU A C 1
ATOM 1231 O O . GLU A 1 166 ? 28.436 0.898 12.619 1.00 60.62 166 GLU A O 1
ATOM 1236 N N . ALA A 1 167 ? 27.839 3.060 12.690 1.00 61.22 167 ALA A N 1
ATOM 1237 C CA . ALA A 1 167 ? 28.534 3.324 13.946 1.00 61.22 167 ALA A CA 1
ATOM 1238 C C . ALA A 1 167 ? 27.972 2.475 15.096 1.00 61.22 167 ALA A C 1
ATOM 1240 O O . ALA A 1 167 ? 28.733 2.023 15.942 1.00 61.22 167 ALA A O 1
ATOM 1241 N N . TRP A 1 168 ? 26.667 2.197 15.113 1.00 58.50 168 TRP A N 1
ATOM 1242 C CA . TRP A 1 168 ? 26.037 1.342 16.113 1.00 58.50 168 TRP A CA 1
ATOM 1243 C C . TRP A 1 168 ? 26.461 -0.111 15.937 1.00 58.50 168 TRP A C 1
ATOM 1245 O O . TRP A 1 168 ? 26.812 -0.747 16.922 1.00 58.50 168 TRP A O 1
ATOM 1255 N N . SER A 1 169 ? 26.542 -0.623 14.704 1.00 55.22 169 SER A N 1
ATOM 1256 C CA . SER A 1 169 ? 27.123 -1.953 14.459 1.00 55.22 169 SER A CA 1
ATOM 1257 C C . SER A 1 169 ? 28.604 -2.045 14.857 1.00 55.22 169 SER A C 1
ATOM 1259 O O . SER A 1 169 ? 29.043 -3.080 15.356 1.00 55.22 169 SER A O 1
ATOM 1261 N N . LEU A 1 170 ? 29.357 -0.949 14.717 1.00 56.22 170 LEU A N 1
ATOM 1262 C CA . LEU A 1 170 ? 30.753 -0.839 15.150 1.00 56.22 170 LEU A CA 1
ATOM 1263 C C . LEU A 1 170 ? 30.900 -0.775 16.678 1.00 56.22 170 LEU A C 1
ATOM 1265 O O . LEU A 1 170 ? 31.766 -1.443 17.237 1.00 56.22 170 LEU A O 1
ATOM 1269 N N . VAL A 1 171 ? 30.065 0.018 17.357 1.00 56.34 171 VAL A N 1
ATOM 1270 C CA . VAL A 1 171 ? 30.121 0.237 18.814 1.00 56.34 171 VAL A CA 1
ATOM 1271 C C . VAL A 1 171 ? 29.516 -0.936 19.578 1.00 56.34 171 VAL A C 1
ATOM 1273 O O . VAL A 1 171 ? 30.052 -1.338 20.608 1.00 56.34 171 VAL A O 1
ATOM 1276 N N . ALA A 1 172 ? 28.419 -1.502 19.080 1.00 50.25 172 ALA A N 1
ATOM 1277 C CA . ALA A 1 172 ? 27.732 -2.614 19.723 1.00 50.25 172 ALA A CA 1
ATOM 1278 C C . ALA A 1 172 ? 28.361 -3.983 19.398 1.00 50.25 172 ALA A C 1
ATOM 1280 O O . ALA A 1 172 ? 28.015 -4.976 20.036 1.00 50.25 172 ALA A O 1
ATOM 1281 N N . GLY A 1 173 ? 29.306 -4.022 18.450 1.00 44.72 173 GLY A N 1
ATOM 1282 C CA . GLY A 1 173 ? 30.004 -5.222 18.007 1.00 44.72 173 GLY A CA 1
ATOM 1283 C C . GLY A 1 173 ? 29.114 -6.145 17.170 1.00 44.72 173 GLY A C 1
ATOM 1284 O O . GLY A 1 173 ? 28.029 -6.546 17.582 1.00 44.72 173 GLY A O 1
ATOM 1285 N N . GLU A 1 174 ? 29.613 -6.574 16.009 1.00 48.12 174 GLU A N 1
ATOM 1286 C CA . GLU A 1 174 ? 28.946 -7.525 15.094 1.00 48.12 174 GLU A CA 1
ATOM 1287 C C . GLU A 1 174 ? 28.572 -8.878 15.740 1.00 48.12 174 GLU A C 1
ATOM 1289 O O . GLU A 1 174 ? 27.831 -9.675 15.168 1.00 48.12 174 GLU A O 1
ATOM 1294 N N . ARG A 1 175 ? 29.081 -9.169 16.942 1.00 42.53 175 ARG A N 1
ATOM 1295 C CA . ARG A 1 175 ? 28.853 -10.412 17.679 1.00 42.53 175 ARG A CA 1
ATOM 1296 C C . ARG A 1 175 ? 28.526 -10.087 19.134 1.00 42.53 175 ARG A C 1
ATOM 1298 O O . ARG A 1 175 ? 29.455 -9.865 19.900 1.00 42.53 175 ARG A O 1
ATOM 1305 N N . ASN A 1 176 ? 27.234 -10.089 19.487 1.00 48.44 176 ASN A N 1
ATOM 1306 C CA . ASN A 1 176 ? 26.657 -10.281 20.841 1.00 48.44 176 ASN A CA 1
ATOM 1307 C C . ASN A 1 176 ? 25.591 -9.276 21.310 1.00 48.44 176 ASN A C 1
ATOM 1309 O O . ASN A 1 176 ? 25.169 -9.381 22.458 1.00 48.44 176 ASN A O 1
ATOM 1313 N N . MET A 1 177 ? 25.045 -8.376 20.481 1.00 49.50 177 MET A N 1
ATOM 1314 C CA . MET A 1 177 ? 23.833 -7.649 20.917 1.00 49.50 177 MET A CA 1
ATOM 1315 C C . MET A 1 177 ? 22.670 -8.597 21.216 1.00 49.50 177 MET A C 1
ATOM 1317 O O . MET A 1 177 ? 21.991 -8.425 22.219 1.00 49.50 177 MET A O 1
ATOM 1321 N N . LYS A 1 178 ? 22.477 -9.633 20.391 1.00 50.16 178 LYS A N 1
ATOM 1322 C CA . LYS A 1 178 ? 21.423 -10.633 20.600 1.00 50.16 178 LYS A CA 1
ATOM 1323 C C . LYS A 1 178 ? 21.605 -11.367 21.936 1.00 50.16 178 LYS A C 1
ATOM 1325 O O . LYS A 1 178 ? 20.660 -11.483 22.702 1.00 50.16 178 LYS A O 1
ATOM 1330 N N . THR A 1 179 ? 22.837 -11.759 22.250 1.00 51.09 179 THR A N 1
ATOM 1331 C CA . THR A 1 179 ? 23.214 -12.436 23.499 1.00 51.09 179 THR A CA 1
ATOM 1332 C C . THR A 1 179 ? 23.065 -11.518 24.717 1.00 51.09 179 THR A C 1
ATOM 1334 O O . THR A 1 179 ? 22.496 -11.923 25.721 1.00 51.09 179 THR A O 1
ATOM 1337 N N . HIS A 1 180 ? 23.484 -10.251 24.623 1.00 50.44 180 HIS A N 1
ATOM 1338 C CA . HIS A 1 180 ? 23.357 -9.292 25.726 1.00 50.44 180 HIS A CA 1
ATOM 1339 C C . HIS A 1 180 ? 21.924 -8.794 25.947 1.00 50.44 180 HIS A C 1
ATOM 1341 O O . HIS A 1 180 ? 21.538 -8.563 27.090 1.00 50.44 180 HIS A O 1
ATOM 1347 N N . LEU A 1 181 ? 21.112 -8.671 24.893 1.00 50.09 181 LEU A N 1
ATOM 1348 C CA . LEU A 1 181 ? 19.681 -8.400 25.029 1.00 50.09 181 LEU A CA 1
ATOM 1349 C C . LEU A 1 181 ? 18.950 -9.610 25.623 1.00 50.09 181 LEU A C 1
ATOM 1351 O O . LEU A 1 181 ? 18.113 -9.417 26.496 1.00 50.09 181 LEU A O 1
ATOM 1355 N N . GLN A 1 182 ? 19.301 -10.843 25.240 1.00 51.81 182 GLN A N 1
ATOM 1356 C CA . GLN A 1 182 ? 18.778 -12.061 25.878 1.00 51.81 182 GLN A CA 1
ATOM 1357 C C . GLN A 1 182 ? 19.158 -12.139 27.369 1.00 51.81 182 GLN A C 1
ATOM 1359 O O . GLN A 1 182 ? 18.296 -12.430 28.198 1.00 51.81 182 GLN A O 1
ATOM 1364 N N . ASP A 1 183 ? 20.395 -11.778 27.727 1.00 51.38 183 ASP A N 1
ATOM 1365 C CA . ASP A 1 183 ? 20.866 -11.722 29.122 1.00 51.38 183 ASP A CA 1
ATOM 1366 C C . ASP A 1 183 ? 20.238 -10.574 29.935 1.00 51.38 183 ASP A C 1
ATOM 1368 O O . ASP A 1 183 ? 20.186 -10.638 31.162 1.00 51.38 183 ASP A O 1
ATOM 1372 N N . MET A 1 184 ? 19.749 -9.515 29.282 1.00 48.28 184 MET A N 1
ATOM 1373 C CA . MET A 1 184 ? 18.999 -8.435 29.936 1.00 48.28 184 MET A CA 1
ATOM 1374 C C . MET A 1 184 ? 17.498 -8.731 30.049 1.00 48.28 184 MET A C 1
ATOM 1376 O O . MET A 1 184 ? 16.828 -8.149 30.902 1.00 48.28 184 MET A O 1
ATOM 1380 N N . ASN A 1 185 ? 16.967 -9.640 29.228 1.00 45.25 185 ASN A N 1
ATOM 1381 C CA . ASN A 1 185 ? 15.535 -9.918 29.099 1.00 45.25 185 ASN A CA 1
ATOM 1382 C C . ASN A 1 185 ? 15.151 -11.297 29.678 1.00 45.25 185 ASN A C 1
ATOM 1384 O O . ASN A 1 185 ? 14.284 -11.988 29.139 1.00 45.25 185 ASN A O 1
ATOM 1388 N N . VAL A 1 186 ? 15.776 -11.677 30.806 1.00 42.38 186 VAL A N 1
ATOM 1389 C CA . VAL A 1 186 ? 15.713 -12.992 31.504 1.00 42.38 186 VAL A CA 1
ATOM 1390 C C . VAL A 1 186 ? 14.300 -13.414 31.972 1.00 42.38 186 VAL A C 1
ATOM 1392 O O . VAL A 1 186 ? 14.139 -14.401 32.679 1.00 42.38 186 VAL A O 1
ATOM 1395 N N . ALA A 1 187 ? 13.240 -12.711 31.572 1.00 44.50 187 ALA A N 1
ATOM 1396 C CA . ALA A 1 187 ? 11.856 -13.069 31.884 1.00 44.50 187 ALA A CA 1
ATOM 1397 C C . ALA A 1 187 ? 10.902 -13.077 30.673 1.00 44.50 187 ALA A C 1
ATOM 1399 O O . ALA A 1 187 ? 9.712 -13.317 30.863 1.00 44.50 187 ALA A O 1
ATOM 1400 N N . SER A 1 188 ? 11.379 -12.824 29.448 1.00 45.66 188 SER A N 1
ATOM 1401 C CA . SER A 1 188 ? 10.520 -12.813 28.253 1.00 45.66 188 SER A CA 1
ATOM 1402 C C . SER A 1 188 ? 10.757 -14.047 27.383 1.00 45.66 188 SER A C 1
ATOM 1404 O O . SER A 1 188 ? 11.905 -14.410 27.132 1.00 45.66 188 SER A O 1
ATOM 1406 N N . ASP A 1 189 ? 9.674 -14.695 26.942 1.00 50.91 189 ASP A N 1
ATOM 1407 C CA . ASP A 1 189 ? 9.696 -15.831 26.017 1.00 50.91 189 ASP A CA 1
ATOM 1408 C C . ASP A 1 189 ? 10.667 -15.580 24.852 1.00 50.91 189 ASP A C 1
ATOM 1410 O O . ASP A 1 189 ? 10.539 -14.603 24.114 1.00 50.91 189 ASP A O 1
ATOM 1414 N N . SER A 1 190 ? 11.639 -16.482 24.684 1.00 52.84 190 SER A N 1
ATOM 1415 C CA . SER A 1 190 ? 12.779 -16.356 23.754 1.00 52.84 190 SER A CA 1
ATOM 1416 C C . SER A 1 190 ? 12.430 -16.003 22.297 1.00 52.84 190 SER A C 1
ATOM 1418 O O . SER A 1 190 ? 13.267 -15.448 21.595 1.00 52.84 190 SER A O 1
ATOM 1420 N N . ALA A 1 191 ? 11.197 -16.256 21.844 1.00 55.03 191 ALA A N 1
ATOM 1421 C CA . ALA A 1 191 ? 10.739 -15.886 20.505 1.00 55.03 191 ALA A CA 1
ATOM 1422 C C . ALA A 1 191 ? 10.471 -14.375 20.341 1.00 55.03 191 ALA A C 1
ATOM 1424 O O . ALA A 1 191 ? 10.648 -13.839 19.251 1.00 55.03 191 ALA A O 1
ATOM 1425 N N . ALA A 1 192 ? 10.073 -13.670 21.407 1.00 52.16 192 ALA A N 1
ATOM 1426 C CA . ALA A 1 192 ? 9.827 -12.227 21.358 1.00 52.16 192 ALA A CA 1
ATOM 1427 C C . ALA A 1 192 ? 11.135 -11.421 21.321 1.00 52.16 192 ALA A C 1
ATOM 1429 O O . ALA A 1 192 ? 11.219 -10.409 20.632 1.00 52.16 192 ALA A O 1
ATOM 1430 N N . ALA A 1 193 ? 12.178 -11.901 22.006 1.00 56.41 193 ALA A N 1
ATOM 1431 C CA . ALA A 1 193 ? 13.497 -11.266 22.002 1.00 56.41 193 ALA A CA 1
ATOM 1432 C C . ALA A 1 193 ? 14.161 -11.279 20.612 1.00 56.41 193 ALA A C 1
ATOM 1434 O O . ALA A 1 193 ? 14.929 -10.376 20.291 1.00 56.41 193 ALA A O 1
ATOM 1435 N N . ASP A 1 194 ? 13.835 -12.269 19.779 1.00 57.03 194 ASP A N 1
ATOM 1436 C CA . ASP A 1 194 ? 14.375 -12.408 18.425 1.00 57.03 194 ASP A CA 1
ATOM 1437 C C . ASP A 1 194 ? 13.737 -11.442 17.408 1.00 57.03 194 ASP A C 1
ATOM 1439 O O . ASP A 1 194 ? 14.341 -11.171 16.372 1.00 57.03 194 ASP A O 1
ATOM 1443 N N . LEU A 1 195 ? 12.558 -10.891 17.721 1.00 59.06 195 LEU A N 1
ATOM 1444 C CA . LEU A 1 195 ? 11.830 -9.904 16.908 1.00 59.06 195 LEU A CA 1
ATOM 1445 C C . LEU A 1 195 ? 12.042 -8.456 17.378 1.00 59.06 195 LEU A C 1
ATOM 1447 O O . LEU A 1 195 ? 11.618 -7.518 16.697 1.00 59.06 195 LEU A O 1
ATOM 1451 N N . ALA A 1 196 ? 12.692 -8.259 18.528 1.00 63.16 196 ALA A N 1
ATOM 1452 C CA . ALA A 1 196 ? 13.016 -6.934 19.025 1.00 63.16 196 ALA A CA 1
ATOM 1453 C C . ALA A 1 196 ? 14.030 -6.262 18.087 1.00 63.16 196 ALA A C 1
ATOM 1455 O O . ALA A 1 196 ? 15.112 -6.793 17.828 1.00 63.16 196 ALA A O 1
ATOM 1456 N N . SER A 1 197 ? 13.680 -5.077 17.580 1.00 65.88 197 SER A N 1
ATOM 1457 C CA . SER A 1 197 ? 14.579 -4.305 16.723 1.00 65.88 197 SER A CA 1
ATOM 1458 C C . SER A 1 197 ? 15.903 -4.036 17.450 1.00 65.88 197 SER A C 1
ATOM 1460 O O . SER A 1 197 ? 15.876 -3.517 18.569 1.00 65.88 197 SER A O 1
ATOM 1462 N N . PRO A 1 198 ? 17.067 -4.320 16.837 1.00 68.81 198 PRO A N 1
ATOM 1463 C CA . PRO A 1 198 ? 18.359 -3.967 17.424 1.00 68.81 198 PRO A CA 1
ATOM 1464 C C . PRO A 1 198 ? 18.638 -2.456 17.358 1.00 68.81 198 PRO A C 1
ATOM 1466 O O . PRO A 1 198 ? 19.648 -1.987 17.886 1.00 68.81 198 PRO A O 1
ATOM 1469 N N . TYR A 1 199 ? 17.774 -1.691 16.685 1.00 75.94 199 TYR A N 1
ATOM 1470 C CA . TYR A 1 199 ? 17.903 -0.251 16.530 1.00 75.94 199 TYR A CA 1
ATOM 1471 C C . TYR A 1 199 ? 17.136 0.483 17.634 1.00 75.94 199 TYR A C 1
ATOM 1473 O O . TYR A 1 199 ? 16.075 0.022 18.062 1.00 75.94 199 TYR A O 1
ATOM 1481 N N . PRO A 1 200 ? 17.624 1.652 18.087 1.00 83.62 200 PRO A N 1
ATOM 1482 C CA . PRO A 1 200 ? 16.843 2.496 18.977 1.00 83.62 200 PRO A CA 1
ATOM 1483 C C . PRO A 1 200 ? 15.529 2.885 18.293 1.00 83.62 200 PRO A C 1
ATOM 1485 O O . PRO A 1 200 ? 15.509 3.255 17.118 1.00 83.62 200 PRO A O 1
ATOM 1488 N N . TYR A 1 201 ? 14.432 2.820 19.036 1.00 89.12 201 TYR A N 1
ATOM 1489 C CA . TYR A 1 201 ? 13.106 3.192 18.560 1.00 89.12 201 TYR A CA 1
ATOM 1490 C C . TYR A 1 201 ? 12.410 4.108 19.565 1.00 89.12 201 TYR A C 1
ATOM 1492 O O . TYR A 1 201 ? 12.771 4.173 20.743 1.00 89.12 201 TYR A O 1
ATOM 1500 N N . VAL A 1 202 ? 11.391 4.820 19.092 1.00 92.69 202 VAL A N 1
ATOM 1501 C CA . VAL A 1 202 ? 10.453 5.571 19.930 1.00 92.69 202 VAL A CA 1
ATOM 1502 C C . VAL A 1 202 ? 9.067 4.955 19.815 1.00 92.69 202 VAL A C 1
ATOM 1504 O O . VAL A 1 202 ? 8.653 4.544 18.734 1.00 92.69 202 VAL A O 1
ATOM 1507 N N . ILE A 1 203 ? 8.329 4.907 20.922 1.00 95.44 203 ILE A N 1
ATOM 1508 C CA . ILE A 1 203 ? 6.931 4.476 20.894 1.00 95.44 203 ILE A CA 1
ATOM 1509 C C . ILE A 1 203 ? 6.053 5.665 20.522 1.00 95.44 203 ILE A C 1
ATOM 1511 O O . ILE A 1 203 ? 5.894 6.610 21.300 1.00 95.44 203 ILE A O 1
ATOM 1515 N N . VAL A 1 204 ? 5.462 5.600 19.335 1.00 95.44 204 VAL A N 1
ATOM 1516 C CA . VAL A 1 204 ? 4.442 6.538 18.880 1.00 95.44 204 VAL A CA 1
ATOM 1517 C C . VAL A 1 204 ? 3.093 6.036 19.376 1.00 95.44 204 VAL A C 1
ATOM 1519 O O . VAL A 1 204 ? 2.579 5.031 18.890 1.00 95.44 204 VAL A O 1
ATOM 1522 N N . LYS A 1 205 ? 2.540 6.734 20.370 1.00 96.88 205 LYS A N 1
ATOM 1523 C CA . LYS A 1 205 ? 1.243 6.397 20.961 1.00 96.88 205 LYS A CA 1
ATOM 1524 C C . LYS A 1 205 ? 0.118 7.103 20.232 1.00 96.88 205 LYS A C 1
ATOM 1526 O O . LYS A 1 205 ? 0.110 8.333 20.144 1.00 96.88 205 LYS A O 1
ATOM 1531 N N . SER A 1 206 ? -0.873 6.340 19.803 1.00 96.19 206 SER A N 1
ATOM 1532 C CA . SER A 1 206 ? -2.079 6.865 19.176 1.00 96.19 206 SER A CA 1
ATOM 1533 C C . SER A 1 206 ? -3.313 6.237 19.796 1.00 96.19 206 SER A C 1
ATOM 1535 O O . SER A 1 206 ? -3.319 5.072 20.187 1.00 96.19 206 SER A O 1
ATOM 1537 N N . LYS A 1 207 ? -4.372 7.034 19.924 1.00 95.75 207 LYS A N 1
ATOM 1538 C CA . LYS A 1 207 ? -5.636 6.582 20.502 1.00 95.75 207 LYS A CA 1
ATOM 1539 C C . LYS A 1 207 ? -6.808 7.155 19.728 1.00 95.75 207 LYS A C 1
ATOM 1541 O O . LYS A 1 207 ? -6.799 8.330 19.367 1.00 95.75 207 LYS A O 1
ATOM 1546 N N . CYS A 1 208 ? -7.835 6.344 19.536 1.00 94.19 208 CYS A N 1
ATOM 1547 C CA . CYS A 1 208 ? -9.111 6.780 18.994 1.00 94.19 208 CYS A CA 1
ATOM 1548 C C . CYS A 1 208 ? -10.231 6.197 19.850 1.00 94.19 208 CYS A C 1
ATOM 1550 O O . CYS A 1 208 ? -10.194 5.019 20.197 1.00 94.19 208 CYS A O 1
ATOM 1552 N N . THR A 1 209 ? -11.223 7.021 20.174 1.00 89.12 209 THR A N 1
ATOM 1553 C CA . THR A 1 209 ? -12.481 6.565 20.760 1.00 89.12 209 THR A CA 1
ATOM 1554 C C . THR A 1 209 ? -13.593 6.958 19.806 1.00 89.12 209 THR A C 1
ATOM 1556 O O . THR A 1 209 ? -13.768 8.143 19.521 1.00 89.12 209 THR A O 1
ATOM 1559 N N . MET A 1 210 ? -14.332 5.973 19.311 1.00 84.56 210 MET A N 1
ATOM 1560 C CA . MET A 1 210 ? -15.440 6.182 18.388 1.00 84.56 210 MET A CA 1
ATOM 1561 C C . MET A 1 210 ? -16.739 5.717 19.040 1.00 84.56 210 MET A C 1
ATOM 1563 O O . MET A 1 210 ? -16.800 4.618 19.593 1.00 84.56 210 MET A O 1
ATOM 1567 N N . GLY A 1 211 ? -17.776 6.553 18.969 1.00 77.06 211 GLY A N 1
ATOM 1568 C CA . GLY A 1 211 ? -19.124 6.147 19.351 1.00 77.06 211 GLY A CA 1
ATOM 1569 C C . GLY A 1 211 ? -19.592 5.009 18.450 1.00 77.06 211 GLY A C 1
ATOM 1570 O O . GLY A 1 211 ? -19.563 5.135 17.225 1.00 77.06 211 GLY A O 1
ATOM 1571 N N . TYR A 1 212 ? -19.992 3.902 19.061 1.00 66.38 212 TYR A N 1
ATOM 1572 C CA . TYR A 1 212 ? -20.507 2.726 18.390 1.00 66.38 212 TYR A CA 1
ATOM 1573 C C . TYR A 1 212 ? -21.940 2.476 18.847 1.00 66.38 212 TYR A C 1
ATOM 1575 O O . TYR A 1 212 ? -22.264 2.366 20.023 1.00 66.38 212 TYR A O 1
ATOM 1583 N N . GLU A 1 213 ? -22.824 2.363 17.876 1.00 60.41 213 GLU A N 1
ATOM 1584 C CA . GLU A 1 213 ? -24.073 1.649 18.084 1.00 60.41 213 GLU A CA 1
ATOM 1585 C C . GLU A 1 213 ? -23.936 0.350 17.276 1.00 60.41 213 GLU A C 1
ATOM 1587 O O . GLU A 1 213 ? -23.299 0.381 16.216 1.00 60.41 213 GLU A O 1
ATOM 1592 N N . PRO A 1 214 ? -24.510 -0.776 17.715 1.00 59.00 214 PRO A N 1
ATOM 1593 C CA . PRO A 1 214 ? -24.483 -2.015 16.949 1.00 59.00 214 PRO A CA 1
ATOM 1594 C C . PRO A 1 214 ? -25.073 -1.834 15.545 1.00 59.00 214 PRO A C 1
ATOM 1596 O O . PRO A 1 214 ? -26.058 -1.111 15.348 1.00 59.00 214 PRO A O 1
ATOM 1599 N N . TRP A 1 215 ? -24.470 -2.468 14.542 1.00 51.03 215 TRP A N 1
ATOM 1600 C CA . TRP A 1 215 ? -25.061 -2.551 13.207 1.00 51.03 215 TRP A CA 1
ATOM 1601 C C . TRP A 1 215 ? -26.167 -3.614 13.225 1.00 51.03 215 TRP A C 1
ATOM 1603 O O . TRP A 1 215 ? -25.883 -4.800 13.330 1.00 51.03 215 TRP A O 1
ATOM 1613 N N . SER A 1 216 ? -27.440 -3.219 13.151 1.00 53.91 216 SER A N 1
ATOM 1614 C CA . SER A 1 216 ? -28.580 -4.147 13.273 1.00 53.91 216 SER A CA 1
ATOM 1615 C C . SER A 1 216 ? -28.881 -4.954 11.999 1.00 53.91 216 SER A C 1
ATOM 1617 O O . SER A 1 216 ? -29.952 -5.542 11.888 1.00 53.91 216 SER A O 1
ATOM 1619 N N . GLY A 1 217 ? -27.987 -4.952 11.004 1.00 48.03 217 GLY A N 1
ATOM 1620 C CA . GLY A 1 217 ? -28.181 -5.628 9.711 1.00 48.03 217 GLY A CA 1
ATOM 1621 C C . GLY A 1 217 ? -29.174 -4.939 8.764 1.00 48.03 217 GLY A C 1
ATOM 1622 O O . GLY A 1 217 ? -29.136 -5.173 7.562 1.00 48.03 217 GLY A O 1
ATOM 1623 N N . THR A 1 218 ? -30.010 -4.036 9.267 1.00 46.62 218 THR A N 1
ATOM 1624 C CA . THR A 1 218 ? -30.805 -3.093 8.473 1.00 46.62 218 THR A CA 1
ATOM 1625 C C . THR A 1 218 ? -30.044 -1.775 8.318 1.00 46.62 218 THR A C 1
ATOM 1627 O O . THR A 1 218 ? -29.460 -1.321 9.309 1.00 46.62 218 THR A O 1
ATOM 1630 N N . PRO A 1 219 ? -30.070 -1.117 7.139 1.00 49.00 219 PRO A N 1
ATOM 1631 C CA . PRO A 1 219 ? -29.587 0.253 7.007 1.00 49.00 219 PRO A CA 1
ATOM 1632 C C . PRO A 1 219 ? -30.203 1.093 8.119 1.00 49.00 219 PRO A C 1
ATOM 1634 O O . PRO A 1 219 ? -31.418 1.046 8.334 1.00 49.00 219 PRO A O 1
ATOM 1637 N N . ARG A 1 220 ? -29.380 1.826 8.871 1.00 48.84 220 ARG A N 1
ATOM 1638 C CA . ARG A 1 220 ? -29.931 2.770 9.837 1.00 48.84 220 ARG A CA 1
ATOM 1639 C C . ARG A 1 220 ? -30.745 3.781 9.057 1.00 48.84 220 ARG A C 1
ATOM 1641 O O . ARG A 1 220 ? -30.189 4.548 8.279 1.00 48.84 220 ARG A O 1
ATOM 1648 N N . GLN A 1 221 ? -32.047 3.821 9.311 1.00 45.75 221 GLN A N 1
ATOM 1649 C CA . GLN A 1 221 ? -32.762 5.068 9.128 1.00 45.75 221 GLN A CA 1
ATOM 1650 C C . GLN A 1 221 ? -32.104 6.026 10.109 1.00 45.75 221 GLN A C 1
ATOM 1652 O O . GLN A 1 221 ? -32.193 5.828 11.325 1.00 45.75 221 GLN A O 1
ATOM 1657 N N . GLY A 1 222 ? -31.323 6.975 9.594 1.00 42.19 222 GLY A N 1
ATOM 1658 C CA . GLY A 1 222 ? -30.745 8.000 10.439 1.00 42.19 222 GLY A CA 1
ATOM 1659 C C . GLY A 1 222 ? -31.859 8.557 11.318 1.00 42.19 222 GLY A C 1
ATOM 1660 O O . GLY A 1 222 ? -32.945 8.864 10.830 1.00 42.19 222 GLY A O 1
ATOM 1661 N N . LYS A 1 223 ? -31.597 8.752 12.613 1.00 43.38 223 LYS A N 1
ATOM 1662 C CA . LYS A 1 223 ? -32.323 9.778 13.375 1.00 43.38 223 LYS A CA 1
ATOM 1663 C C . LYS A 1 223 ? -31.901 11.162 12.859 1.00 43.38 223 LYS A C 1
ATOM 1665 O O . LYS A 1 223 ? -31.461 12.025 13.606 1.00 43.38 223 LYS A O 1
ATOM 1670 N N . THR A 1 224 ? -31.963 11.359 11.554 1.00 41.16 224 THR A N 1
ATOM 1671 C CA . THR A 1 224 ? -31.926 12.648 10.898 1.00 41.16 224 THR A CA 1
ATOM 1672 C C . THR A 1 224 ? -33.376 13.083 10.846 1.00 41.16 224 THR A C 1
ATOM 1674 O O . THR A 1 224 ? -34.163 12.402 10.208 1.00 41.16 224 THR A O 1
ATOM 1677 N N . VAL A 1 225 ? -33.686 14.161 11.579 1.00 40.44 225 VAL A N 1
ATOM 1678 C CA . VAL A 1 225 ? -34.798 15.108 11.364 1.00 40.44 225 VAL A CA 1
ATOM 1679 C C . VAL A 1 225 ? -36.169 14.524 10.997 1.00 40.44 225 VAL A C 1
ATOM 1681 O O . VAL A 1 225 ? -36.311 13.924 9.953 1.00 40.44 225 VAL A O 1
ATOM 1684 N N . SER A 1 226 ? -37.182 14.800 11.833 1.00 44.06 226 SER A N 1
ATOM 1685 C CA . SER A 1 226 ? -38.631 14.762 11.541 1.00 44.06 226 SER A CA 1
ATOM 1686 C C . SER A 1 226 ? -39.079 13.824 10.410 1.00 44.06 226 SER A C 1
ATOM 1688 O O . SER A 1 226 ? -38.830 14.084 9.237 1.00 44.06 226 SER A O 1
ATOM 1690 N N . SER A 1 227 ? -39.855 12.796 10.751 1.00 49.16 227 SER A N 1
ATOM 1691 C CA . SER A 1 227 ? -40.482 11.805 9.854 1.00 49.16 227 SER A CA 1
ATOM 1692 C C . SER A 1 227 ? -41.310 12.356 8.673 1.00 49.16 227 SER A C 1
ATOM 1694 O O . SER A 1 227 ? -41.901 11.575 7.936 1.00 49.16 227 SER A O 1
ATOM 1696 N N . ASP A 1 228 ? -41.335 13.668 8.465 1.00 52.50 228 ASP A N 1
ATOM 1697 C CA . ASP A 1 228 ? -41.984 14.358 7.354 1.00 52.50 228 ASP A CA 1
ATOM 1698 C C . ASP A 1 228 ? -41.097 14.431 6.089 1.00 52.50 228 ASP A C 1
ATOM 1700 O O . ASP A 1 228 ? -41.605 14.725 5.011 1.00 52.50 228 ASP A O 1
ATOM 1704 N N . ALA A 1 229 ? -39.789 14.135 6.179 1.00 50.19 229 ALA A N 1
ATOM 1705 C CA . ALA A 1 229 ? -38.882 14.080 5.017 1.00 50.19 229 ALA A CA 1
ATOM 1706 C C . ALA A 1 229 ? -38.863 12.712 4.297 1.00 50.19 229 ALA A C 1
ATOM 1708 O O . ALA A 1 229 ? -38.321 12.587 3.202 1.00 50.19 229 ALA A O 1
ATOM 1709 N N . ALA A 1 230 ? -39.476 11.676 4.883 1.00 48.22 230 ALA A N 1
ATOM 1710 C CA . ALA A 1 230 ? -39.477 10.306 4.354 1.00 48.22 230 ALA A CA 1
ATOM 1711 C C . ALA A 1 230 ? -40.398 10.093 3.132 1.00 48.22 230 ALA A C 1
ATOM 1713 O O . ALA A 1 230 ? -40.505 8.979 2.623 1.00 48.22 230 ALA A O 1
ATOM 1714 N N . THR A 1 231 ? -41.070 11.143 2.658 1.00 54.91 231 THR A N 1
ATOM 1715 C CA . THR A 1 231 ? -42.001 11.101 1.519 1.00 54.91 231 THR A CA 1
ATOM 1716 C C . THR A 1 231 ? -41.596 12.032 0.381 1.00 54.91 231 THR A C 1
ATOM 1718 O O . THR A 1 231 ? -42.458 12.432 -0.394 1.00 54.91 231 THR A O 1
ATOM 1721 N N . ASP A 1 232 ? -40.318 12.403 0.270 1.00 59.44 232 ASP A N 1
ATOM 1722 C CA . ASP A 1 232 ? -39.830 13.128 -0.904 1.00 59.44 232 ASP A CA 1
ATOM 1723 C C . ASP A 1 232 ? -39.578 12.137 -2.063 1.00 59.44 232 ASP A C 1
ATOM 1725 O O . ASP A 1 232 ? -38.659 11.314 -1.975 1.00 59.44 232 ASP A O 1
ATOM 1729 N N . PRO A 1 233 ? -40.370 12.173 -3.156 1.00 70.81 233 PRO A N 1
ATOM 1730 C CA . PRO A 1 233 ? -40.178 11.290 -4.307 1.00 70.81 233 PRO A CA 1
ATOM 1731 C C . PRO A 1 233 ? -38.791 11.437 -4.949 1.00 70.81 233 PRO A C 1
ATOM 1733 O O . PRO A 1 233 ? -38.327 10.506 -5.608 1.00 70.81 233 PRO A O 1
ATOM 1736 N N . SER A 1 234 ? -38.118 12.576 -4.745 1.00 80.12 234 SER A N 1
ATOM 1737 C CA . SER A 1 234 ? -36.772 12.814 -5.270 1.00 80.12 234 SER A CA 1
ATOM 1738 C C . SER A 1 234 ? -35.712 11.928 -4.614 1.00 80.12 234 SER A C 1
ATOM 1740 O O . SER A 1 234 ? -34.779 11.508 -5.292 1.00 80.12 234 SER A O 1
ATOM 1742 N N . LEU A 1 235 ? -35.882 11.552 -3.340 1.00 78.50 235 LEU A N 1
ATOM 1743 C CA . LEU A 1 235 ? -34.934 10.680 -2.643 1.00 78.50 235 LEU A CA 1
ATOM 1744 C C . LEU A 1 235 ? -35.015 9.238 -3.156 1.00 78.50 235 LEU A C 1
ATOM 1746 O O . LEU A 1 235 ? -33.992 8.586 -3.343 1.00 78.50 235 LEU A O 1
ATOM 1750 N N . ALA A 1 236 ? -36.230 8.744 -3.411 1.00 83.81 236 ALA A N 1
ATOM 1751 C CA . ALA A 1 236 ? -36.428 7.414 -3.981 1.00 83.81 236 ALA A CA 1
ATOM 1752 C C . ALA A 1 236 ? -35.831 7.313 -5.393 1.00 83.81 236 ALA A C 1
ATOM 1754 O O . ALA A 1 236 ? -35.199 6.307 -5.710 1.00 83.81 236 ALA A O 1
ATOM 1755 N N . GLN A 1 237 ? -35.987 8.364 -6.207 1.00 90.06 237 GLN A N 1
ATOM 1756 C CA . GLN A 1 237 ? -35.353 8.440 -7.522 1.00 90.06 237 GLN A CA 1
ATOM 1757 C C . GLN A 1 237 ? -33.825 8.4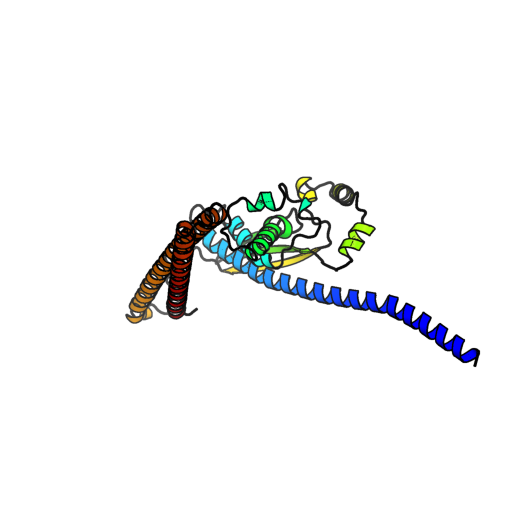69 -7.404 1.00 90.06 237 GLN A C 1
ATOM 1759 O O . GLN A 1 237 ? -33.150 7.685 -8.057 1.00 90.06 237 GLN A O 1
ATOM 1764 N N . HIS A 1 238 ? -33.284 9.295 -6.509 1.00 86.50 238 HIS A N 1
ATOM 1765 C CA . HIS A 1 238 ? -31.841 9.405 -6.317 1.00 86.50 238 HIS A CA 1
ATOM 1766 C C . HIS A 1 238 ? -31.191 8.084 -5.868 1.00 86.50 238 HIS A C 1
ATOM 1768 O O . HIS A 1 238 ? -30.124 7.724 -6.354 1.00 86.50 238 HIS A O 1
ATOM 1774 N N . ILE A 1 239 ? -31.855 7.309 -5.000 1.00 85.19 239 ILE A N 1
ATOM 1775 C CA . ILE A 1 239 ? -31.390 5.963 -4.620 1.00 85.19 239 ILE A CA 1
ATOM 1776 C C . ILE A 1 239 ? -31.350 5.028 -5.838 1.00 85.19 239 ILE A C 1
ATOM 1778 O O . ILE A 1 239 ? -30.375 4.298 -6.005 1.00 85.19 239 ILE A O 1
ATOM 1782 N N . GLN A 1 240 ? -32.372 5.063 -6.701 1.00 93.25 240 GLN A N 1
ATOM 1783 C CA . GLN A 1 240 ? -32.379 4.268 -7.934 1.00 93.25 240 GLN A CA 1
ATOM 1784 C C . GLN A 1 240 ? -31.253 4.685 -8.886 1.00 93.25 240 GLN A C 1
ATOM 1786 O O . GLN A 1 240 ? -30.625 3.818 -9.493 1.00 93.25 240 GLN A O 1
ATOM 1791 N N . ASP A 1 241 ? -30.964 5.984 -8.982 1.00 92.69 241 ASP A N 1
ATOM 1792 C CA . ASP A 1 241 ? -29.879 6.504 -9.814 1.00 92.69 241 ASP A CA 1
ATOM 1793 C C . ASP A 1 241 ? -28.508 6.024 -9.296 1.00 92.69 241 ASP A C 1
ATOM 1795 O O . ASP A 1 241 ? -27.690 5.546 -10.083 1.00 92.69 241 ASP A O 1
ATOM 1799 N N . ILE A 1 242 ? -28.284 6.045 -7.973 1.00 89.38 242 ILE A N 1
ATOM 1800 C CA . ILE A 1 242 ? -27.067 5.501 -7.337 1.00 89.38 242 ILE A CA 1
ATOM 1801 C C . ILE A 1 242 ? -26.931 3.995 -7.603 1.00 89.38 242 ILE A C 1
ATOM 1803 O O . ILE A 1 242 ? -25.846 3.518 -7.942 1.00 89.38 242 ILE A O 1
ATOM 1807 N N . GLU A 1 243 ? -28.011 3.222 -7.455 1.00 93.75 243 GLU A N 1
ATOM 1808 C CA . GLU A 1 243 ? -27.993 1.776 -7.710 1.00 93.75 243 GLU A CA 1
ATOM 1809 C C . GLU A 1 243 ? -27.691 1.457 -9.180 1.00 93.75 243 GLU A C 1
ATOM 1811 O O . GLU A 1 243 ? -26.903 0.550 -9.465 1.00 93.75 243 GLU A O 1
ATOM 1816 N N . ALA A 1 244 ? -28.273 2.215 -10.112 1.00 95.06 244 ALA A N 1
ATOM 1817 C CA . ALA A 1 244 ? -28.012 2.074 -11.540 1.00 95.06 244 ALA A CA 1
ATOM 1818 C C . ALA A 1 244 ? -26.561 2.441 -11.897 1.00 95.06 244 ALA A C 1
ATOM 1820 O O . ALA A 1 244 ? -25.905 1.690 -12.623 1.00 95.06 244 ALA A O 1
ATOM 1821 N N . ALA A 1 245 ? -26.037 3.542 -11.349 1.00 92.62 245 ALA A N 1
ATOM 1822 C CA . ALA A 1 245 ? -24.649 3.958 -11.548 1.00 92.62 245 ALA A CA 1
ATOM 1823 C C . ALA A 1 245 ? -23.662 2.919 -10.999 1.00 92.62 245 ALA A C 1
ATOM 1825 O O . ALA A 1 245 ? -22.708 2.548 -11.681 1.00 92.62 245 ALA A O 1
ATOM 1826 N N . LYS A 1 246 ? -23.946 2.353 -9.821 1.00 93.25 246 LYS A N 1
ATOM 1827 C CA . LYS A 1 246 ? -23.146 1.264 -9.253 1.00 93.25 246 LYS A CA 1
ATOM 1828 C C . LYS A 1 246 ? -23.116 0.028 -10.152 1.00 93.25 246 LYS A C 1
ATOM 1830 O O . LYS A 1 246 ? -22.047 -0.522 -10.391 1.00 93.25 246 LYS A O 1
ATOM 1835 N N . GLN A 1 247 ? -24.268 -0.404 -10.669 1.00 95.44 247 GLN A N 1
ATOM 1836 C CA . GLN A 1 247 ? -24.323 -1.544 -11.593 1.00 95.44 247 GLN A CA 1
ATOM 1837 C C . GLN A 1 247 ? -23.542 -1.272 -12.885 1.00 95.44 247 GLN A C 1
ATOM 1839 O O . GLN A 1 247 ? -22.882 -2.173 -13.404 1.00 95.44 247 GLN A O 1
ATOM 1844 N N . ALA A 1 248 ? -23.594 -0.038 -13.396 1.00 96.06 248 ALA A N 1
ATOM 1845 C CA . ALA A 1 248 ? -22.815 0.371 -14.561 1.00 96.06 248 ALA A CA 1
ATOM 1846 C C . ALA A 1 248 ? -21.303 0.353 -14.278 1.00 96.06 248 ALA A C 1
ATOM 1848 O O . ALA A 1 248 ? -20.540 -0.140 -15.111 1.00 96.06 248 ALA A O 1
ATOM 1849 N N . LEU A 1 249 ? -20.877 0.822 -13.100 1.00 94.06 249 LEU A N 1
ATOM 1850 C CA . LEU A 1 249 ? -19.484 0.759 -12.654 1.00 94.06 249 LEU A CA 1
ATOM 1851 C C . LEU A 1 249 ? -19.000 -0.691 -12.511 1.00 94.06 249 LEU A C 1
ATOM 1853 O O . LEU A 1 249 ? -17.967 -1.044 -13.078 1.00 94.06 249 LEU A O 1
ATOM 1857 N N . ASP A 1 250 ? -19.766 -1.555 -11.840 1.00 90.62 250 ASP A N 1
ATOM 1858 C CA . ASP A 1 250 ? -19.428 -2.978 -11.685 1.00 90.62 250 ASP A CA 1
ATOM 1859 C C . ASP A 1 250 ? -19.281 -3.676 -13.056 1.00 90.62 250 ASP A C 1
ATOM 1861 O O . ASP A 1 250 ? -18.360 -4.472 -13.272 1.00 90.62 250 ASP A O 1
ATOM 1865 N N . ALA A 1 251 ? -20.151 -3.344 -14.018 1.00 95.50 251 ALA A N 1
ATOM 1866 C CA . ALA A 1 251 ? -20.063 -3.849 -15.386 1.00 95.50 251 ALA A CA 1
ATOM 1867 C C . ALA A 1 251 ? -18.818 -3.332 -16.131 1.00 95.50 251 ALA A C 1
ATOM 1869 O O . ALA A 1 251 ? -18.172 -4.105 -16.845 1.00 95.50 251 ALA A O 1
ATOM 1870 N N . ALA A 1 252 ? -18.452 -2.059 -15.950 1.00 94.31 252 ALA A N 1
ATOM 1871 C CA . ALA A 1 252 ? -17.250 -1.476 -16.544 1.00 94.31 252 ALA A CA 1
ATOM 1872 C C . ALA A 1 252 ? -15.967 -2.108 -15.976 1.00 94.31 252 ALA A C 1
ATOM 1874 O O . ALA A 1 252 ? -15.081 -2.470 -16.748 1.00 94.31 252 ALA A O 1
ATOM 1875 N N . VAL A 1 253 ? -15.906 -2.350 -14.660 1.00 91.69 253 VAL A N 1
ATOM 1876 C CA . VAL A 1 253 ? -14.796 -3.071 -14.006 1.00 91.69 253 VAL A CA 1
ATOM 1877 C C . VAL A 1 253 ? -14.639 -4.482 -14.583 1.00 91.69 253 VAL A C 1
ATOM 1879 O O . VAL A 1 253 ? -13.528 -4.914 -14.900 1.00 91.69 253 VAL A O 1
ATOM 1882 N N . ALA A 1 254 ? -15.745 -5.212 -14.766 1.00 92.19 254 ALA A N 1
ATOM 1883 C CA . ALA A 1 254 ? -15.707 -6.540 -15.378 1.00 92.19 254 ALA A CA 1
ATOM 1884 C C . ALA A 1 254 ? -15.240 -6.497 -16.847 1.00 92.19 254 ALA A C 1
ATOM 1886 O O . ALA A 1 254 ? -14.483 -7.371 -17.279 1.00 92.19 254 ALA A O 1
ATOM 1887 N N . ALA A 1 255 ? -15.662 -5.483 -17.610 1.00 96.00 255 ALA A N 1
ATOM 1888 C CA . ALA A 1 255 ? -15.270 -5.302 -19.005 1.00 96.00 255 ALA A CA 1
ATOM 1889 C C . ALA A 1 255 ? -13.788 -4.921 -19.161 1.00 96.00 255 ALA A C 1
ATOM 1891 O O . ALA A 1 255 ? -13.119 -5.456 -20.047 1.00 96.00 255 ALA A O 1
ATOM 1892 N N . GLU A 1 256 ? -13.263 -4.048 -18.297 1.00 96.81 256 GLU A N 1
ATOM 1893 C CA . GLU A 1 256 ? -11.833 -3.722 -18.243 1.00 96.81 256 GLU A CA 1
ATOM 1894 C C . GLU A 1 256 ? -11.004 -4.968 -17.944 1.00 96.81 256 GLU A C 1
ATOM 1896 O O . GLU A 1 256 ? -10.061 -5.263 -18.679 1.00 96.81 256 GLU A O 1
ATOM 1901 N N . LYS A 1 257 ? -11.399 -5.748 -16.930 1.00 94.31 257 LYS A N 1
ATOM 1902 C CA . LYS A 1 257 ? -10.720 -7.004 -16.594 1.00 94.31 257 LYS A CA 1
ATOM 1903 C C . LYS A 1 257 ? -10.678 -7.965 -17.784 1.00 94.31 257 LYS A C 1
ATOM 1905 O O . LYS A 1 257 ? -9.619 -8.496 -18.103 1.00 94.31 257 LYS A O 1
ATOM 1910 N N . ALA A 1 258 ? -11.802 -8.155 -18.474 1.00 95.81 258 ALA A N 1
ATOM 1911 C CA . ALA A 1 258 ? -11.848 -9.015 -19.654 1.00 95.81 258 ALA A CA 1
ATOM 1912 C C . ALA A 1 258 ? -10.945 -8.500 -20.792 1.00 95.81 258 ALA A C 1
ATOM 1914 O O . ALA A 1 258 ? -10.307 -9.299 -21.477 1.00 95.81 258 ALA A O 1
ATOM 1915 N N . ALA A 1 259 ? -10.868 -7.181 -20.998 1.00 94.88 259 ALA A N 1
ATOM 1916 C CA . ALA A 1 259 ? -9.980 -6.583 -21.994 1.00 94.88 259 ALA A CA 1
ATOM 1917 C C . ALA A 1 259 ? -8.496 -6.748 -21.623 1.00 94.88 259 ALA A C 1
ATOM 1919 O O . ALA A 1 259 ? -7.683 -7.047 -22.498 1.00 94.88 259 ALA A O 1
ATOM 1920 N N . TYR A 1 260 ? -8.161 -6.622 -20.338 1.00 95.94 260 TYR A N 1
ATOM 1921 C CA . TYR A 1 260 ? -6.823 -6.899 -19.821 1.00 95.94 260 TYR A CA 1
ATOM 1922 C C . TYR A 1 260 ? -6.416 -8.362 -20.052 1.00 95.94 260 TYR A C 1
ATOM 1924 O O . TYR A 1 260 ? -5.347 -8.618 -20.602 1.00 95.94 260 TYR A O 1
ATOM 1932 N N . ASP A 1 261 ? -7.292 -9.322 -19.738 1.00 94.75 261 ASP A N 1
ATOM 1933 C CA . ASP A 1 261 ? -7.017 -10.749 -19.961 1.00 94.75 261 ASP A CA 1
ATOM 1934 C C . ASP A 1 261 ? -6.735 -11.050 -21.450 1.00 94.75 261 ASP A C 1
ATOM 1936 O O . ASP A 1 261 ? -5.832 -11.822 -21.780 1.00 94.75 261 ASP A O 1
ATOM 1940 N N . GLN A 1 262 ? -7.460 -10.402 -22.373 1.00 97.50 262 GLN A N 1
ATOM 1941 C CA . GLN A 1 262 ? -7.201 -10.513 -23.817 1.00 97.50 262 GLN A CA 1
ATOM 1942 C C . GLN A 1 262 ? -5.852 -9.914 -24.223 1.00 97.50 262 GLN A C 1
ATOM 1944 O O . GLN A 1 262 ? -5.149 -10.489 -25.057 1.00 97.50 262 GLN A O 1
ATOM 1949 N N . TRP A 1 263 ? -5.470 -8.783 -23.631 1.00 97.94 263 TRP A N 1
ATOM 1950 C CA . TRP A 1 263 ? -4.167 -8.170 -23.873 1.00 97.94 263 TRP A CA 1
ATOM 1951 C C . TRP A 1 263 ? -3.017 -9.071 -23.402 1.00 97.94 263 TRP A C 1
ATOM 1953 O O . TRP A 1 263 ? -2.074 -9.293 -24.161 1.00 97.94 263 TRP A O 1
ATOM 1963 N N . VAL A 1 264 ? -3.137 -9.699 -22.228 1.00 95.69 264 VAL A N 1
ATOM 1964 C CA . VAL A 1 264 ? -2.154 -10.681 -21.729 1.00 95.69 264 VAL A CA 1
ATOM 1965 C C . VAL A 1 264 ? -2.023 -11.880 -22.679 1.00 95.69 264 VAL A C 1
ATOM 1967 O O . VAL A 1 264 ? -0.913 -12.325 -22.980 1.00 95.69 264 VAL A O 1
ATOM 1970 N N . ILE A 1 265 ? -3.136 -12.396 -23.210 1.00 96.56 265 ILE A N 1
ATOM 1971 C CA . ILE A 1 265 ? -3.106 -13.460 -24.230 1.00 96.56 265 ILE A CA 1
ATOM 1972 C C . ILE A 1 265 ? -2.363 -12.988 -25.490 1.00 96.56 265 ILE A C 1
ATOM 1974 O O . ILE A 1 265 ? -1.540 -13.730 -26.031 1.00 96.56 265 ILE A O 1
ATOM 1978 N N . ALA A 1 266 ? -2.618 -11.761 -25.949 1.00 96.88 266 ALA A N 1
ATOM 1979 C CA . ALA A 1 266 ? -1.956 -11.201 -27.123 1.00 96.88 266 ALA A CA 1
ATOM 1980 C C . ALA A 1 266 ? -0.440 -11.023 -26.913 1.00 96.88 266 ALA A C 1
ATOM 1982 O O . ALA A 1 266 ? 0.333 -11.370 -27.807 1.00 96.88 266 ALA A O 1
ATOM 1983 N N . GLN A 1 267 ? -0.001 -10.602 -25.721 1.00 97.88 267 GLN A N 1
ATOM 1984 C CA . GLN A 1 267 ? 1.423 -10.541 -25.366 1.00 97.88 267 GLN A CA 1
ATOM 1985 C C . GLN A 1 267 ? 2.097 -11.916 -25.421 1.00 97.88 267 GLN A C 1
ATOM 1987 O O . GLN A 1 267 ? 3.179 -12.056 -25.993 1.00 97.88 267 GLN A O 1
ATOM 1992 N N . ASN A 1 268 ? 1.446 -12.952 -24.883 1.00 96.62 268 ASN A N 1
ATOM 1993 C CA . ASN A 1 268 ? 1.970 -14.319 -24.942 1.00 96.62 268 ASN A CA 1
ATOM 1994 C C . ASN A 1 268 ? 2.103 -14.814 -26.392 1.00 96.62 268 ASN A C 1
ATOM 1996 O O . ASN A 1 268 ? 3.106 -15.436 -26.751 1.00 96.62 268 ASN A O 1
ATOM 2000 N N . ASN A 1 269 ? 1.126 -14.498 -27.247 1.00 97.56 269 ASN A N 1
ATOM 2001 C CA . ASN A 1 269 ? 1.177 -14.827 -28.673 1.00 97.56 269 ASN A CA 1
ATOM 2002 C C . ASN A 1 269 ? 2.297 -14.069 -29.400 1.00 97.56 269 ASN A C 1
ATOM 2004 O O . ASN A 1 269 ? 2.987 -14.660 -30.232 1.00 97.56 269 ASN A O 1
ATOM 2008 N N . LEU A 1 270 ? 2.511 -12.792 -29.072 1.00 98.00 270 LEU A N 1
ATOM 2009 C CA . LEU A 1 270 ? 3.618 -11.996 -29.598 1.00 98.00 270 LEU A CA 1
ATOM 2010 C C . LEU A 1 270 ? 4.973 -12.593 -29.202 1.00 98.00 270 LEU A C 1
ATOM 2012 O O . LEU A 1 270 ? 5.833 -12.773 -30.065 1.00 98.00 270 LEU A O 1
ATOM 2016 N N . ALA A 1 271 ? 5.149 -12.966 -27.932 1.00 97.25 271 ALA A N 1
ATOM 2017 C CA . ALA A 1 271 ? 6.369 -13.616 -27.456 1.00 97.25 271 ALA A CA 1
ATOM 2018 C C . ALA A 1 271 ? 6.631 -14.949 -28.181 1.00 97.25 271 ALA A C 1
ATOM 2020 O O . ALA A 1 271 ? 7.757 -15.217 -28.604 1.00 97.25 271 ALA A O 1
ATOM 2021 N N . ALA A 1 272 ? 5.590 -15.761 -28.393 1.00 97.94 272 ALA A N 1
ATOM 2022 C CA . ALA A 1 272 ? 5.695 -17.010 -29.144 1.00 97.94 272 ALA A CA 1
ATOM 2023 C C . ALA A 1 272 ? 6.052 -16.781 -30.626 1.00 97.94 272 ALA A C 1
ATOM 2025 O O . ALA A 1 272 ? 6.910 -17.480 -31.169 1.00 97.94 272 ALA A O 1
ATOM 2026 N N . ALA A 1 273 ? 5.435 -15.789 -31.277 1.00 98.06 273 ALA A N 1
ATOM 2027 C CA . ALA A 1 273 ? 5.732 -15.436 -32.665 1.00 98.06 273 ALA A CA 1
ATOM 2028 C C . ALA A 1 273 ? 7.161 -14.890 -32.828 1.00 98.06 273 ALA A C 1
ATOM 2030 O O . ALA A 1 273 ? 7.840 -15.225 -33.800 1.00 98.06 273 ALA A O 1
ATOM 2031 N N . GLN A 1 274 ? 7.640 -14.106 -31.857 1.00 98.44 274 GLN A N 1
ATOM 2032 C CA . GLN A 1 274 ? 9.019 -13.620 -31.817 1.00 98.44 274 GLN A CA 1
ATOM 2033 C C . GLN A 1 274 ? 10.003 -14.788 -31.703 1.00 98.44 274 GLN A C 1
ATOM 2035 O O . GLN A 1 274 ? 10.916 -14.889 -32.517 1.00 98.44 274 GLN A O 1
ATOM 2040 N N . ALA A 1 275 ? 9.765 -15.725 -30.780 1.00 97.81 275 ALA A N 1
ATOM 2041 C CA . ALA A 1 275 ? 10.607 -16.910 -30.626 1.00 97.81 275 ALA A CA 1
ATOM 2042 C C . ALA A 1 275 ? 10.658 -17.774 -31.903 1.00 97.81 275 ALA A C 1
ATOM 2044 O O . ALA A 1 275 ? 11.716 -18.297 -32.255 1.00 97.81 275 ALA A O 1
ATOM 2045 N N . ALA A 1 276 ? 9.538 -17.908 -32.623 1.00 98.38 276 ALA A N 1
ATOM 2046 C CA . ALA A 1 276 ? 9.493 -18.628 -33.898 1.00 98.38 276 ALA A CA 1
ATOM 2047 C C . ALA A 1 276 ? 10.308 -17.927 -35.000 1.00 98.38 276 ALA A C 1
ATOM 2049 O O . ALA A 1 276 ? 11.037 -18.590 -35.738 1.00 98.38 276 ALA A O 1
ATOM 2050 N N . TYR A 1 277 ? 10.219 -16.597 -35.092 1.00 98.38 277 TYR A N 1
ATOM 2051 C CA . TYR A 1 277 ? 11.017 -15.804 -36.030 1.00 98.38 277 TYR A CA 1
ATOM 2052 C C . TYR A 1 277 ? 12.517 -15.849 -35.710 1.00 98.38 277 TYR A C 1
ATOM 2054 O O . TYR A 1 277 ? 13.332 -15.986 -36.620 1.00 98.38 277 TYR A O 1
ATOM 2062 N N . ASP A 1 278 ? 12.883 -15.791 -34.429 1.00 97.88 278 ASP A N 1
ATOM 2063 C CA . ASP A 1 278 ? 14.281 -15.874 -33.994 1.00 97.88 278 ASP A CA 1
ATOM 2064 C C . ASP A 1 278 ? 14.895 -17.250 -34.305 1.00 97.88 278 ASP A C 1
ATOM 2066 O O . ASP A 1 278 ? 16.081 -17.347 -34.626 1.00 97.88 278 ASP A O 1
ATOM 2070 N N . ALA A 1 279 ? 14.088 -18.316 -34.242 1.00 98.19 279 ALA A N 1
ATOM 2071 C CA . ALA A 1 279 ? 14.506 -19.670 -34.598 1.00 98.19 279 ALA A CA 1
ATOM 2072 C C . ALA A 1 279 ? 14.620 -19.890 -36.120 1.00 98.19 279 ALA A C 1
ATOM 2074 O O . ALA A 1 279 ? 15.528 -20.592 -36.568 1.00 98.19 279 ALA A O 1
ATOM 2075 N N . ASP A 1 280 ? 13.711 -19.310 -36.909 1.00 98.44 280 ASP A N 1
ATOM 2076 C CA . ASP A 1 280 ? 13.714 -19.363 -38.375 1.00 98.44 280 ASP A CA 1
ATOM 2077 C C . ASP A 1 280 ? 13.242 -18.019 -38.970 1.00 98.44 280 ASP A C 1
ATOM 2079 O O . ASP A 1 280 ? 12.033 -17.757 -39.017 1.00 98.44 280 ASP A O 1
ATOM 2083 N N . PRO A 1 281 ? 14.159 -17.165 -39.469 1.00 98.25 281 PRO A N 1
ATOM 2084 C CA . PRO A 1 281 ? 13.834 -15.837 -39.988 1.00 98.25 281 PRO A CA 1
ATOM 2085 C C . PRO A 1 281 ? 13.288 -15.899 -41.425 1.00 98.25 281 PRO A C 1
ATOM 2087 O O . PRO A 1 281 ? 13.768 -15.225 -42.342 1.00 98.25 281 PRO A O 1
ATOM 2090 N N . SER A 1 282 ? 12.277 -16.736 -41.643 1.00 98.50 282 SER A N 1
ATOM 2091 C CA . SER A 1 282 ? 11.598 -16.881 -42.924 1.00 98.50 282 SER A CA 1
ATOM 2092 C C . SER A 1 282 ? 10.536 -15.787 -43.130 1.00 98.50 282 SER A C 1
ATOM 2094 O O . SER A 1 282 ? 9.977 -15.256 -42.164 1.00 98.50 282 SER A O 1
ATOM 2096 N N . PRO A 1 283 ? 10.180 -15.450 -44.389 1.00 98.31 283 PRO A N 1
ATOM 2097 C CA . PRO A 1 283 ? 9.114 -14.484 -44.669 1.00 98.31 283 PRO A CA 1
ATOM 2098 C C . PRO A 1 283 ? 7.764 -14.841 -44.026 1.00 98.31 283 PRO A C 1
ATOM 2100 O O . PRO A 1 283 ? 6.994 -13.947 -43.684 1.00 98.31 283 PRO A O 1
ATOM 2103 N N . ALA A 1 284 ? 7.481 -16.136 -43.841 1.00 98.38 284 ALA A N 1
ATOM 2104 C CA . ALA A 1 284 ? 6.263 -16.606 -43.185 1.00 98.38 284 ALA A CA 1
ATOM 2105 C C . ALA A 1 284 ? 6.251 -16.264 -41.685 1.00 98.38 284 ALA A C 1
ATOM 2107 O O . ALA A 1 284 ? 5.263 -15.717 -41.195 1.00 98.38 284 ALA A O 1
ATOM 2108 N N . ASN A 1 285 ? 7.357 -16.509 -40.974 1.00 98.06 285 ASN A N 1
ATOM 2109 C CA . ASN A 1 285 ? 7.465 -16.175 -39.552 1.00 98.06 285 ASN A CA 1
ATOM 2110 C C . ASN A 1 285 ? 7.507 -14.660 -39.321 1.00 98.06 285 ASN A C 1
ATOM 2112 O O . ASN A 1 285 ? 6.920 -14.179 -38.355 1.00 98.06 285 ASN A O 1
ATOM 2116 N N . LEU A 1 286 ? 8.110 -13.890 -40.235 1.00 98.25 286 LEU A N 1
ATOM 2117 C CA . LEU A 1 286 ? 8.050 -12.426 -40.182 1.00 98.25 286 LEU A CA 1
ATOM 2118 C C . LEU A 1 286 ? 6.609 -11.911 -40.314 1.00 98.25 286 LEU A C 1
ATOM 2120 O O . LEU A 1 286 ? 6.202 -11.013 -39.579 1.00 98.25 286 LEU A O 1
ATOM 2124 N N . ALA A 1 287 ? 5.824 -12.484 -41.232 1.00 98.38 287 ALA A N 1
ATOM 2125 C CA . ALA A 1 287 ? 4.416 -12.131 -41.386 1.00 98.38 287 ALA A CA 1
ATOM 2126 C C . ALA A 1 287 ? 3.597 -12.479 -40.131 1.00 98.38 287 ALA A C 1
ATOM 2128 O O . ALA A 1 287 ? 2.780 -11.668 -39.699 1.00 98.38 287 ALA A O 1
ATOM 2129 N N . ALA A 1 288 ? 3.848 -13.641 -39.517 1.00 98.38 288 ALA A N 1
ATOM 2130 C CA . ALA A 1 288 ? 3.205 -14.039 -38.265 1.00 98.38 288 ALA A CA 1
ATOM 2131 C C . ALA A 1 288 ? 3.575 -13.112 -37.093 1.00 98.38 288 ALA A C 1
ATOM 2133 O O . ALA A 1 288 ? 2.697 -12.717 -36.329 1.00 98.38 288 ALA A O 1
ATOM 2134 N N . LEU A 1 289 ? 4.848 -12.717 -36.984 1.00 98.38 289 LEU A N 1
ATOM 2135 C CA . LEU A 1 289 ? 5.314 -11.759 -35.981 1.00 98.38 289 LEU A CA 1
ATOM 2136 C C . LEU A 1 289 ? 4.638 -10.395 -36.144 1.00 98.38 289 LEU A C 1
ATOM 2138 O O . LEU A 1 289 ? 4.162 -9.831 -35.164 1.00 98.38 289 LEU A O 1
ATOM 2142 N N . ASN A 1 290 ? 4.562 -9.873 -37.370 1.00 98.31 290 ASN A N 1
ATOM 2143 C CA . ASN A 1 290 ? 3.888 -8.599 -37.623 1.00 98.31 290 ASN A CA 1
ATOM 2144 C C . ASN A 1 290 ? 2.390 -8.681 -37.286 1.00 98.31 290 ASN A C 1
ATOM 2146 O O . ASN A 1 290 ? 1.886 -7.810 -36.589 1.00 98.31 290 ASN A O 1
ATOM 2150 N N . ALA A 1 291 ? 1.708 -9.767 -37.665 1.00 98.31 291 ALA A N 1
ATOM 2151 C CA . ALA A 1 291 ? 0.306 -9.973 -37.299 1.00 98.31 291 ALA A CA 1
ATOM 2152 C C . ALA A 1 291 ? 0.092 -10.061 -35.775 1.00 98.31 291 ALA A C 1
ATOM 2154 O O . ALA A 1 291 ? -0.913 -9.569 -35.264 1.00 98.31 291 ALA A O 1
ATOM 2155 N N . ALA A 1 292 ? 1.029 -10.666 -35.037 1.00 98.12 292 ALA A N 1
ATOM 2156 C CA . ALA A 1 292 ? 0.966 -10.727 -33.579 1.00 98.12 292 ALA A CA 1
ATOM 2157 C C . ALA A 1 292 ? 1.198 -9.354 -32.923 1.00 98.12 292 ALA A C 1
ATOM 2159 O O . ALA A 1 292 ? 0.546 -9.055 -31.925 1.00 98.12 292 ALA A O 1
ATOM 2160 N N . LYS A 1 293 ? 2.070 -8.509 -33.495 1.00 98.44 293 LYS A N 1
ATOM 2161 C CA . LYS A 1 293 ? 2.254 -7.114 -33.055 1.00 98.44 293 LYS A CA 1
ATOM 2162 C C . LYS A 1 293 ? 0.980 -6.299 -33.248 1.00 98.44 293 LYS A C 1
ATOM 2164 O O . LYS A 1 293 ? 0.524 -5.676 -32.298 1.00 98.44 293 LYS A O 1
ATOM 2169 N N . ASP A 1 294 ? 0.372 -6.380 -34.430 1.00 98.00 294 ASP A N 1
ATOM 2170 C CA . ASP A 1 294 ? -0.879 -5.672 -34.727 1.00 98.00 294 ASP A CA 1
ATOM 2171 C C . ASP A 1 294 ? -2.014 -6.118 -33.782 1.00 98.00 294 ASP A C 1
ATOM 2173 O O . ASP A 1 294 ? -2.816 -5.305 -33.320 1.00 98.00 294 ASP A O 1
ATOM 2177 N N . ALA A 1 295 ? -2.078 -7.417 -33.463 1.00 98.06 295 ALA A N 1
ATOM 2178 C CA . ALA A 1 295 ? -3.067 -7.967 -32.537 1.00 98.06 295 ALA A CA 1
ATOM 2179 C C . ALA A 1 295 ? -2.843 -7.519 -31.082 1.00 98.06 295 ALA A C 1
ATOM 2181 O O . ALA A 1 295 ? -3.815 -7.235 -30.379 1.00 98.06 295 ALA A O 1
ATOM 2182 N N . GLU A 1 296 ? -1.590 -7.454 -30.627 1.00 98.31 296 GLU A N 1
ATOM 2183 C CA . GLU A 1 296 ? -1.239 -6.953 -29.293 1.00 98.31 296 GLU A CA 1
ATOM 2184 C C . GLU A 1 296 ? -1.554 -5.463 -29.157 1.00 98.31 296 GLU A C 1
ATOM 2186 O O . GLU A 1 296 ? -2.232 -5.084 -28.200 1.00 98.31 296 GLU A O 1
ATOM 2191 N N . GLU A 1 297 ? -1.202 -4.650 -30.156 1.00 98.12 297 GLU A N 1
ATOM 2192 C CA . GLU A 1 297 ? -1.517 -3.220 -30.177 1.00 98.12 297 GLU A CA 1
ATOM 2193 C C . GLU A 1 297 ? -3.037 -2.982 -30.154 1.00 98.12 297 GLU A C 1
ATOM 2195 O O . GLU A 1 297 ? -3.539 -2.153 -29.389 1.00 98.12 297 GLU A O 1
ATOM 2200 N N . ALA A 1 298 ? -3.803 -3.743 -30.943 1.00 98.19 298 ALA A N 1
ATOM 2201 C CA . ALA A 1 298 ? -5.262 -3.664 -30.940 1.00 98.19 298 ALA A CA 1
ATOM 2202 C C . ALA A 1 298 ? -5.866 -4.048 -29.575 1.00 98.19 298 ALA A C 1
ATOM 2204 O O . ALA A 1 298 ? -6.779 -3.370 -29.092 1.00 98.19 298 ALA A O 1
ATOM 2205 N N . ALA A 1 299 ? -5.355 -5.106 -28.936 1.00 97.25 299 ALA A N 1
ATOM 2206 C CA . ALA A 1 299 ? -5.813 -5.538 -27.617 1.00 97.25 299 ALA A CA 1
ATOM 2207 C C . ALA A 1 299 ? -5.463 -4.514 -26.524 1.00 97.25 299 ALA A C 1
ATOM 2209 O O . ALA A 1 299 ? -6.311 -4.209 -25.682 1.00 97.25 299 ALA A O 1
ATOM 2210 N N . HIS A 1 300 ? -4.265 -3.928 -26.580 1.00 97.88 300 HIS A N 1
ATOM 2211 C CA . HIS A 1 300 ? -3.830 -2.880 -25.661 1.00 97.88 300 HIS A CA 1
ATOM 2212 C C . HIS A 1 300 ? -4.701 -1.621 -25.785 1.00 97.88 300 HIS A C 1
ATOM 2214 O O . HIS A 1 300 ? -5.210 -1.120 -24.782 1.00 97.88 300 HIS A O 1
ATOM 2220 N N . ASN A 1 301 ? -4.963 -1.155 -27.011 1.00 97.38 301 ASN A N 1
ATOM 2221 C CA . ASN A 1 301 ? -5.844 -0.010 -27.254 1.00 97.38 301 ASN A CA 1
ATOM 2222 C C . ASN A 1 301 ? -7.276 -0.260 -26.747 1.00 97.38 301 ASN A C 1
ATOM 2224 O O . ASN A 1 301 ? -7.897 0.638 -26.176 1.00 97.38 301 ASN A O 1
ATOM 2228 N N . ASN A 1 302 ? -7.796 -1.482 -26.903 1.00 97.75 302 ASN A N 1
ATOM 2229 C CA . ASN A 1 302 ? -9.095 -1.860 -26.345 1.00 97.75 302 ASN A CA 1
ATOM 2230 C C . ASN A 1 302 ? -9.095 -1.854 -24.805 1.00 97.75 302 ASN A C 1
ATOM 2232 O O . ASN A 1 302 ? -10.049 -1.364 -24.202 1.00 97.75 302 ASN A O 1
ATOM 2236 N N . TYR A 1 303 ? -8.030 -2.346 -24.164 1.00 97.31 303 TYR A N 1
ATOM 2237 C CA . TYR A 1 303 ? -7.869 -2.250 -22.709 1.00 97.31 303 TYR A CA 1
ATOM 2238 C C . TYR A 1 303 ? -7.867 -0.790 -22.234 1.00 97.31 303 TYR A C 1
ATOM 2240 O O . TYR A 1 303 ? -8.640 -0.447 -21.341 1.00 97.31 303 TYR A O 1
ATOM 2248 N N . LEU A 1 304 ? -7.091 0.089 -22.878 1.00 95.81 304 LEU A N 1
ATOM 2249 C CA . LEU A 1 304 ? -7.060 1.516 -22.534 1.00 95.81 304 LEU A CA 1
ATOM 2250 C C . LEU A 1 304 ? -8.436 2.179 -22.683 1.00 95.81 304 LEU A C 1
ATOM 2252 O O . LEU A 1 304 ? -8.839 2.955 -21.818 1.00 95.81 304 LEU A O 1
ATOM 2256 N N . ALA A 1 305 ? -9.185 1.839 -23.736 1.00 97.44 305 ALA A N 1
ATOM 2257 C CA . ALA A 1 305 ? -10.545 2.339 -23.922 1.00 97.44 305 ALA A CA 1
ATOM 2258 C C . ALA A 1 305 ? -11.491 1.884 -22.796 1.00 97.44 305 ALA A C 1
ATOM 2260 O O . ALA A 1 305 ? -12.303 2.676 -22.319 1.00 97.44 305 ALA A O 1
ATOM 2261 N N . LYS A 1 306 ? -11.375 0.629 -22.339 1.00 97.38 306 LYS A N 1
ATOM 2262 C CA . LYS A 1 306 ? -12.200 0.098 -21.242 1.00 97.38 306 LYS A CA 1
ATOM 2263 C C . LYS A 1 306 ? -11.820 0.643 -19.875 1.00 97.38 306 LYS A C 1
ATOM 2265 O O . LYS A 1 306 ? -12.711 0.899 -19.070 1.00 97.38 306 LYS A O 1
ATOM 2270 N N . LYS A 1 307 ? -10.536 0.904 -19.647 1.00 95.88 307 LYS A N 1
ATOM 2271 C CA . LYS A 1 307 ? -10.069 1.604 -18.452 1.00 95.88 307 LYS A CA 1
ATOM 2272 C C . LYS A 1 307 ? -10.631 3.029 -18.370 1.00 95.88 307 LYS A C 1
ATOM 2274 O O . LYS A 1 307 ? -11.143 3.414 -17.323 1.00 95.88 307 LYS A O 1
ATOM 2279 N N . ALA A 1 308 ? -10.601 3.775 -19.477 1.00 95.44 308 ALA A N 1
ATOM 2280 C CA . ALA A 1 308 ? -11.185 5.117 -19.540 1.00 95.44 308 ALA A CA 1
ATOM 2281 C C . ALA A 1 308 ? -12.708 5.098 -19.301 1.00 95.44 308 ALA A C 1
ATOM 2283 O O . ALA A 1 308 ? -13.237 5.953 -18.596 1.00 95.44 308 ALA A O 1
ATOM 2284 N N . GLU A 1 309 ? -13.417 4.096 -19.836 1.00 97.19 309 GLU A N 1
ATOM 2285 C CA . GLU A 1 309 ? -14.847 3.895 -19.560 1.00 97.19 309 GLU A CA 1
ATOM 2286 C C . GLU A 1 309 ? -15.105 3.633 -18.067 1.00 97.19 309 GLU A C 1
ATOM 2288 O O . GLU A 1 309 ? -16.020 4.222 -17.496 1.00 97.19 309 GLU A O 1
ATOM 2293 N N . ARG A 1 310 ? -14.287 2.798 -17.409 1.00 97.69 310 ARG A N 1
ATOM 2294 C CA . ARG A 1 310 ? -14.384 2.556 -15.960 1.00 97.69 310 ARG A CA 1
ATOM 2295 C C . ARG A 1 310 ? -14.136 3.828 -15.145 1.00 97.69 310 ARG A C 1
ATOM 2297 O O . ARG A 1 310 ? -14.904 4.094 -14.229 1.00 97.69 310 ARG A O 1
ATOM 2304 N N . GLU A 1 311 ? -13.109 4.609 -15.487 1.00 93.31 311 GLU A N 1
ATOM 2305 C CA . GLU A 1 311 ? -12.811 5.904 -14.848 1.00 93.31 311 GLU A CA 1
ATOM 2306 C C . GLU A 1 311 ? -14.002 6.868 -14.945 1.00 93.31 311 GLU A C 1
ATOM 2308 O O . GLU A 1 311 ? -14.418 7.429 -13.936 1.00 93.31 311 GLU A O 1
ATOM 2313 N N . GLN A 1 312 ? -14.624 6.978 -16.122 1.00 97.25 312 GLN A N 1
ATOM 2314 C CA . GLN A 1 312 ? -15.823 7.800 -16.295 1.00 97.25 312 GLN A CA 1
ATOM 2315 C C . GLN A 1 312 ? -17.001 7.308 -15.431 1.00 97.25 312 GLN A C 1
ATOM 2317 O O . GLN A 1 312 ? -17.721 8.114 -14.847 1.00 97.25 312 GLN A O 1
ATOM 2322 N N . ARG A 1 313 ? -17.220 5.988 -15.334 1.00 95.19 313 ARG A N 1
ATOM 2323 C CA . ARG A 1 313 ? -18.295 5.425 -14.491 1.00 95.19 313 ARG A CA 1
ATOM 2324 C C . ARG A 1 313 ? -18.046 5.604 -12.998 1.00 95.19 313 ARG A C 1
ATOM 2326 O O . ARG A 1 313 ? -19.006 5.660 -12.236 1.00 95.19 313 ARG A O 1
ATOM 2333 N N . GLU A 1 314 ? -16.784 5.645 -12.584 1.00 92.00 314 GLU A N 1
ATOM 2334 C CA . GLU A 1 314 ? -16.396 5.924 -11.203 1.00 92.00 314 GLU A CA 1
ATOM 2335 C C . GLU A 1 314 ? -16.743 7.370 -10.838 1.00 92.00 314 GLU A C 1
ATOM 2337 O O . GLU A 1 314 ? -17.449 7.569 -9.855 1.00 92.00 314 GLU A O 1
ATOM 2342 N N . GLU A 1 315 ? -16.383 8.339 -11.686 1.00 91.75 315 GLU A N 1
ATOM 2343 C CA . GLU A 1 315 ? -16.742 9.757 -11.512 1.00 91.75 315 GLU A CA 1
ATOM 2344 C C . GLU A 1 315 ? -18.270 9.956 -11.456 1.00 91.75 315 GLU A C 1
ATOM 2346 O O . GLU A 1 315 ? -18.779 10.580 -10.529 1.00 91.75 315 GLU A O 1
ATOM 2351 N N . GLU A 1 316 ? -19.029 9.336 -12.373 1.00 93.44 316 GLU A N 1
ATOM 2352 C CA . GLU A 1 316 ? -20.504 9.386 -12.367 1.00 93.44 316 GLU A CA 1
ATOM 2353 C C . GLU A 1 316 ? -21.111 8.847 -11.055 1.00 93.44 316 GLU A C 1
ATOM 2355 O O . GLU A 1 316 ? -22.136 9.344 -10.580 1.00 93.44 316 GLU A O 1
ATOM 2360 N N . TYR A 1 317 ? -20.505 7.812 -10.468 1.00 90.94 317 TYR A N 1
ATOM 2361 C CA . TYR A 1 317 ? -20.956 7.236 -9.204 1.00 90.94 317 TYR A CA 1
ATOM 2362 C C . TYR A 1 317 ? -20.555 8.101 -7.998 1.00 90.94 317 TYR A C 1
ATOM 2364 O O . TYR A 1 317 ? -21.370 8.278 -7.088 1.00 90.94 317 TYR A O 1
ATOM 2372 N N . GLU A 1 318 ? -19.340 8.656 -7.993 1.00 85.88 318 GLU A N 1
ATOM 2373 C CA . GLU A 1 318 ? -18.834 9.562 -6.951 1.00 85.88 318 GLU A CA 1
ATOM 2374 C C . GLU A 1 318 ? -19.641 10.868 -6.8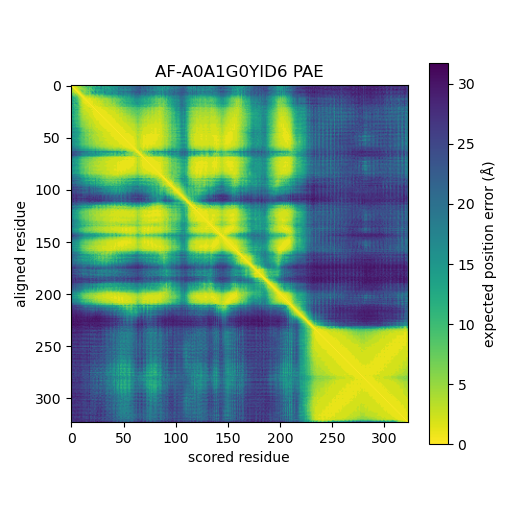81 1.00 85.88 318 GLU A C 1
ATOM 2376 O O . GLU A 1 318 ? -20.079 11.259 -5.793 1.00 85.88 318 GLU A O 1
ATOM 2381 N N . ASP A 1 319 ? -19.973 11.455 -8.035 1.00 90.06 319 ASP A N 1
ATOM 2382 C CA . ASP A 1 319 ? -20.842 12.632 -8.140 1.00 90.06 319 ASP A CA 1
ATOM 2383 C C . ASP A 1 319 ? -22.225 12.384 -7.518 1.00 90.06 319 ASP A C 1
ATOM 2385 O O . ASP A 1 319 ? -22.781 13.244 -6.827 1.00 90.06 319 ASP A O 1
ATOM 2389 N N . LEU A 1 320 ? -22.793 11.190 -7.732 1.00 86.62 320 LEU A N 1
ATOM 2390 C CA . LEU A 1 320 ? -24.110 10.831 -7.205 1.00 86.62 320 LEU A CA 1
ATOM 2391 C C . LEU A 1 320 ? -24.105 10.597 -5.692 1.00 86.62 320 LEU A C 1
ATOM 2393 O O . LEU A 1 320 ? -25.097 10.900 -5.033 1.00 86.62 320 LEU A O 1
ATOM 2397 N N . ILE A 1 321 ? -23.021 10.070 -5.123 1.00 87.88 321 ILE A N 1
ATOM 2398 C CA . ILE A 1 321 ? -22.912 9.840 -3.669 1.00 87.88 321 ILE A CA 1
ATOM 2399 C C . ILE A 1 321 ? -22.321 11.041 -2.915 1.00 87.88 321 ILE A C 1
ATOM 2401 O O . ILE A 1 321 ? -22.325 11.040 -1.680 1.00 87.88 321 ILE A O 1
ATOM 2405 N N . GLY A 1 322 ? -21.868 12.068 -3.643 1.00 79.31 322 GLY A N 1
ATOM 2406 C CA . GLY A 1 322 ? -21.354 13.325 -3.105 1.00 79.31 322 GLY A CA 1
ATOM 2407 C C . GLY A 1 322 ? -19.975 13.198 -2.456 1.00 79.31 322 GLY A C 1
ATOM 2408 O O . GLY A 1 322 ? -19.762 13.793 -1.393 1.00 79.31 322 GLY A O 1
ATOM 2409 N N . MET A 1 323 ? -19.083 12.393 -3.046 1.00 45.44 323 MET A N 1
ATOM 2410 C CA . MET A 1 323 ? -17.677 12.267 -2.629 1.00 45.44 323 MET A CA 1
ATOM 2411 C C . MET A 1 323 ? -16.722 13.029 -3.542 1.00 45.44 323 MET A C 1
ATOM 2413 O O . MET A 1 323 ? -17.099 13.295 -4.698 1.00 45.44 323 MET A O 1
#

pLDDT: mean 79.89, std 18.62, range [36.94, 98.5]

Solvent-accessible surface area (backbone atoms only — not comparable to full-atom values): 17274 Å² total; per-residue (Å²): 119,73,67,63,62,53,54,60,49,52,56,53,52,51,52,50,53,50,50,67,54,50,51,59,52,53,50,53,52,50,42,50,52,52,44,51,52,52,52,51,50,51,43,55,43,32,39,53,14,19,44,47,15,36,52,44,25,55,59,32,54,36,39,91,91,34,59,87,50,13,61,58,52,11,48,51,43,25,12,56,56,38,6,88,78,27,72,79,51,101,68,51,56,78,55,42,88,65,37,70,69,54,70,60,70,78,70,75,83,91,53,90,61,68,46,55,55,41,49,55,3,22,50,38,19,46,68,26,20,36,19,66,40,20,69,12,33,70,48,79,47,79,49,74,87,72,38,23,38,34,22,40,36,31,35,34,45,70,64,74,46,90,68,47,62,58,48,44,46,64,74,58,39,92,77,48,52,71,58,52,50,51,70,70,42,82,85,58,66,73,73,34,66,59,46,39,65,94,59,63,59,46,76,43,74,21,62,27,78,43,87,39,74,82,54,80,86,56,85,76,76,64,95,65,73,68,88,78,66,82,75,48,70,65,57,60,50,50,53,51,50,48,54,51,34,48,53,51,28,56,52,28,51,53,50,22,50,54,29,44,56,51,23,55,52,26,48,54,49,29,54,52,28,45,54,50,22,74,75,44,83,42,77,66,33,50,51,49,31,51,53,25,48,55,48,24,53,53,27,45,53,49,22,54,54,28,46,53,52,26,55,52,32,45,51,59,36,31,62,68,74,72,106

Nearest PDB structures (foldseek):
  6zw4-assembly1_GA  TM=5.298E-01  e=1.415E-01  Nostoc punctiforme
  6zw4-assembly1_SA  TM=5.298E-01  e=1.415E-01  Nostoc punctiforme
  6zw4-assembly1_EB  TM=5.298E-01  e=1.415E-01  Nostoc punctiforme
  6zw4-assembly1_QB  TM=5.298E-01  e=1.415E-01  Nostoc punctiforme
  6zw4-assembly1_CC  TM=5.298E-01  e=1.415E-01  Nostoc punctiforme

Foldseek 3Di:
DVVVVVVVVVVVVVVVVCCVPVVVVVLQVVLVVVLVVLLVVLLVLQQVLQVQLQVQLLVQCLDPPRNVCSQVRSLLSSLLSQLLQQDDDPCLQVLDVPGLVRQVPPDDDDPPDVVSSSVRSSCSFRVAFCDVLQVKHWDWDWDDVVIKIKIKIWGWRFRDDPVVVVVCCVVVDVPDPLVVLCVVCVPDDNSSSSSHDSGHTDTNMYMDIGRHDRDPVDPDPPPPDDPPVVPDVVVVVLVVQLVVLVVQLVVLVVQLVVLVVQLVVLVVQLVVLVVVCVVPVDPVSVVSNVVSVVSNVVSVVSSVVSVVSSVVSVVSNCVSVVD

Secondary structure (DSSP, 8-state):
-HHHHHHHHHHHHHHHHHHHHHHHHHHHHHHHHHHHHHHHHHHHHHHHHHHHHHHHHHHHHTSTT-TTTHHHHHHHHHHHHHGGG----TTTGGGSTTHHHHHHTTT----TTHHHHHHHHHHIIIIIITSTTTT-EEEEEEETTTTEEEEEEEEEEE---TTHHHHHHHHH-TTTHHHHHHHH-TTS-HHHHTTS-SS-EEEEEEEEEEE-----SSPP----S-TTSTT-HHHHHHHHHHHHHHHHHHHHHHHHHHHHHHHHHHHHHHHHHHHHHHH---HHHHHHHHHHHHHHHHHHHHHHHHHHHHHHHHHHHHHHHT-